Protein AF-A0A1Q6YTM3-F1 (afdb_monomer)

Nearest PDB structures (foldseek):
  8roe-assembly1_A  TM=6.567E-01  e=1.564E-04  Homo sapiens
  8roh-assembly1_A  TM=7.168E-01  e=6.978E-04  Homo sapiens
  3qf7-assembly3_A  TM=7.031E-01  e=1.765E-02  Thermotoga maritima
  3qf7-assembly3_B  TM=6.619E-01  e=2.381E-02  Thermotoga maritima
  3k0c-assembly1_B  TM=4.055E-01  e=1.311E+00  Synechococcus elongatus PCC 7942 = FACHB-805

Secondary structure (DSSP, 8-state):
----PPP-SSEEEE-S-----SSEE-----S--TT-TTHHHHHHHHHHH-HHHHHHHHHHHHHH-TTEEEEEEEEETTEEEEEEEETTS--EEEGGGS-HHHHHHHHHHHHHHHSPTTPEEEEESTTTT--HHHHHHHHHHHHH-SSSEEEEE---HHHHHHS-GGG--EEEE-GGG-EEEEPS--HHHHHHHTT--TT-GGG-SEEEEBSSHHHHHHHHHHHHHTSSS-HHHHHTEE--B---S---SHHHHHHHHHHHHHHHHHTT-TTSEEEEEE-TT--HHHHHHHHTPBPTTT-PBP-EEE-SSSSGGGGG--TTHHHHHHHHHHHHHTSPP-------

Structure (mmCIF, N/CA/C/O backbone):
data_AF-A0A1Q6YTM3-F1
#
_entry.id   AF-A0A1Q6YTM3-F1
#
loop_
_atom_site.group_PDB
_atom_site.id
_atom_site.type_symbol
_atom_site.label_atom_id
_atom_site.label_alt_id
_atom_site.label_comp_id
_atom_site.label_asym_id
_atom_site.label_entity_id
_atom_site.label_seq_id
_atom_site.pdbx_PDB_ins_code
_atom_site.Cartn_x
_atom_site.Cartn_y
_atom_site.Cartn_z
_atom_site.occupancy
_atom_site.B_iso_or_equiv
_atom_site.auth_seq_id
_atom_site.auth_comp_id
_atom_site.auth_asym_id
_atom_site.auth_atom_id
_atom_site.pdbx_PDB_model_num
ATOM 1 N N . MET A 1 1 ? -19.519 20.858 -17.518 1.00 36.91 1 MET A N 1
ATOM 2 C CA . MET A 1 1 ? -20.939 20.724 -17.124 1.00 36.91 1 MET A CA 1
ATOM 3 C C . MET A 1 1 ? -21.088 19.362 -16.452 1.00 36.91 1 MET A C 1
ATOM 5 O O . MET A 1 1 ? -21.268 18.366 -17.141 1.00 36.91 1 MET A O 1
ATOM 9 N N . PHE A 1 2 ? -20.881 19.272 -15.136 1.00 39.41 2 PHE A N 1
ATOM 10 C CA . PHE A 1 2 ? -21.128 18.016 -14.425 1.00 39.41 2 PHE A CA 1
ATOM 11 C C . PHE A 1 2 ? -22.634 17.740 -14.530 1.00 39.41 2 PHE A C 1
ATOM 13 O O . PHE A 1 2 ? -23.438 18.566 -14.095 1.00 39.41 2 PHE A O 1
ATOM 20 N N . LYS A 1 3 ? -23.032 16.638 -15.188 1.00 43.00 3 LYS A N 1
ATOM 21 C CA . LYS A 1 3 ? -24.420 16.142 -15.121 1.00 43.00 3 LYS A CA 1
ATOM 22 C C . LYS A 1 3 ? -24.816 16.084 -13.645 1.00 43.00 3 LYS A C 1
ATOM 24 O O . LYS A 1 3 ? -23.938 15.830 -12.825 1.00 43.00 3 LYS A O 1
ATOM 29 N N . LYS A 1 4 ? -26.099 16.311 -13.317 1.00 42.38 4 LYS A N 1
ATOM 30 C CA . LYS A 1 4 ? -26.648 16.102 -11.962 1.00 42.38 4 LYS A CA 1
ATOM 31 C C . LYS A 1 4 ? -26.071 14.793 -11.420 1.00 42.38 4 LYS A C 1
ATOM 33 O O . LYS A 1 4 ? -26.466 13.723 -11.880 1.00 42.38 4 LYS A O 1
ATOM 38 N N . LEU A 1 5 ? -25.077 14.902 -10.539 1.00 54.75 5 LEU A N 1
ATOM 39 C CA . LEU A 1 5 ? -24.470 13.748 -9.902 1.00 54.75 5 LEU A CA 1
ATOM 40 C C . LEU A 1 5 ? -25.613 13.100 -9.132 1.00 54.75 5 LEU A C 1
ATOM 42 O O . LEU A 1 5 ? -26.304 13.783 -8.371 1.00 54.75 5 LEU A O 1
ATOM 46 N N . LEU A 1 6 ? -25.877 11.820 -9.399 1.00 55.91 6 LEU A N 1
ATOM 47 C CA . LEU A 1 6 ? -26.742 11.054 -8.513 1.00 55.91 6 LEU A CA 1
ATOM 48 C C . LEU A 1 6 ? -26.162 11.239 -7.107 1.00 55.91 6 LEU A C 1
ATOM 50 O O . LEU A 1 6 ? -24.945 11.094 -6.957 1.00 55.91 6 LEU A O 1
ATOM 54 N N . PRO A 1 7 ? -26.968 11.640 -6.110 1.00 59.59 7 PRO A N 1
ATOM 55 C CA . PRO A 1 7 ? -26.456 11.793 -4.762 1.00 59.59 7 PRO A CA 1
ATOM 56 C C . PRO A 1 7 ? -25.836 10.457 -4.365 1.00 59.59 7 PRO A C 1
ATOM 58 O O . PRO A 1 7 ? -26.521 9.431 -4.374 1.00 59.59 7 PRO A O 1
ATOM 61 N N . LEU A 1 8 ? -24.530 10.464 -4.090 1.00 62.72 8 LEU A N 1
ATOM 62 C CA . LEU A 1 8 ? -23.861 9.309 -3.516 1.00 62.72 8 LEU A CA 1
ATOM 63 C C . LEU A 1 8 ? -24.558 9.052 -2.182 1.00 62.72 8 LEU A C 1
ATOM 65 O O . LEU A 1 8 ? -24.479 9.855 -1.253 1.00 62.72 8 LEU A O 1
ATOM 69 N N . THR A 1 9 ? -25.340 7.983 -2.133 1.00 65.00 9 THR A N 1
ATOM 70 C CA . THR A 1 9 ? -26.008 7.561 -0.911 1.00 65.00 9 THR A CA 1
ATOM 71 C C . THR A 1 9 ? -24.993 6.754 -0.116 1.00 65.00 9 THR A C 1
ATOM 73 O O . THR A 1 9 ? -24.321 5.896 -0.677 1.00 65.00 9 THR A O 1
ATOM 76 N N . ASN A 1 10 ? -24.858 7.069 1.174 1.00 81.38 10 ASN A N 1
ATOM 77 C CA . ASN A 1 10 ? -23.955 6.388 2.102 1.00 81.38 10 ASN A CA 1
ATOM 78 C C . ASN A 1 10 ? -22.453 6.561 1.763 1.00 81.38 10 AS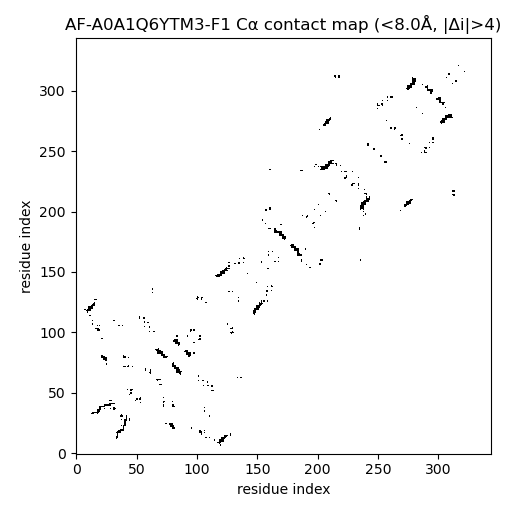N A C 1
ATOM 80 O O . ASN A 1 10 ? -21.803 5.678 1.199 1.00 81.38 10 ASN A O 1
ATOM 84 N N . VAL A 1 11 ? -21.908 7.734 2.111 1.00 85.38 11 VAL A N 1
ATOM 85 C CA . VAL A 1 11 ? -20.495 8.098 1.912 1.00 85.38 11 VAL A CA 1
ATOM 86 C C . VAL A 1 11 ? -19.822 8.327 3.255 1.00 85.38 11 VAL A C 1
ATOM 88 O O . VAL A 1 11 ? -20.365 9.036 4.101 1.00 85.38 11 VAL A O 1
ATOM 91 N N . GLN A 1 12 ? -18.617 7.788 3.413 1.00 88.00 12 GLN A N 1
ATOM 92 C CA . GLN A 1 12 ? -17.769 8.030 4.572 1.00 88.00 12 GLN A CA 1
ATOM 93 C C . GLN A 1 12 ? -16.449 8.667 4.138 1.00 88.00 12 GLN A C 1
ATOM 95 O O . GLN A 1 12 ? -15.735 8.121 3.302 1.00 88.00 12 GLN A O 1
ATOM 100 N N . TRP A 1 13 ? -16.140 9.829 4.711 1.00 88.88 13 TRP A N 1
ATOM 101 C CA . TRP A 1 13 ? -14.874 10.533 4.512 1.00 88.88 13 TRP A CA 1
ATOM 102 C C . TRP A 1 13 ? -13.875 10.145 5.601 1.00 88.88 13 TRP A C 1
ATOM 104 O O . TRP A 1 13 ? -14.231 10.128 6.780 1.00 88.88 13 TRP A O 1
ATOM 114 N N . VAL A 1 14 ? -12.637 9.856 5.206 1.00 88.62 14 VAL A N 1
ATOM 115 C CA . VAL A 1 14 ? -11.511 9.606 6.108 1.00 88.62 14 VAL A CA 1
ATOM 116 C C . VAL A 1 14 ? -10.411 10.613 5.785 1.00 88.62 14 VAL A C 1
ATOM 118 O O . VAL A 1 14 ? -9.911 10.657 4.661 1.00 88.62 14 VAL A O 1
ATOM 121 N N . GLU A 1 15 ? -10.038 11.423 6.774 1.00 86.31 15 GLU A N 1
ATOM 122 C CA . GLU A 1 15 ? -9.051 12.494 6.603 1.00 86.31 15 GLU A CA 1
ATOM 123 C C . GLU A 1 15 ? -7.632 11.944 6.438 1.00 86.31 15 GLU A C 1
ATOM 125 O O . GLU A 1 15 ? -7.311 10.885 6.977 1.00 86.31 15 GLU A O 1
ATOM 130 N N . ALA A 1 16 ? -6.755 12.695 5.762 1.00 78.81 16 ALA A N 1
ATOM 131 C CA . ALA A 1 16 ? -5.352 12.323 5.557 1.00 78.81 16 ALA A CA 1
ATOM 132 C C . ALA A 1 16 ? -4.565 12.208 6.864 1.00 78.81 16 ALA A C 1
ATOM 134 O O . ALA A 1 16 ? -3.727 11.320 7.022 1.00 78.81 16 ALA A O 1
ATOM 135 N N . ARG A 1 17 ? -4.851 13.093 7.822 1.00 79.69 17 ARG A N 1
ATOM 136 C CA . ARG A 1 17 ? -4.236 13.071 9.146 1.00 79.69 17 ARG A CA 1
ATOM 137 C C . ARG A 1 17 ? -5.187 12.406 10.133 1.00 79.69 17 ARG A C 1
ATOM 139 O O . ARG A 1 17 ? -6.143 13.028 10.585 1.00 79.69 17 ARG A O 1
ATOM 146 N N . ARG A 1 18 ? -4.879 11.166 10.510 1.00 84.81 18 ARG A N 1
ATOM 147 C CA . ARG A 1 18 ? -5.603 10.434 11.558 1.00 84.81 18 ARG A CA 1
ATOM 148 C C . ARG A 1 18 ? -4.752 10.414 12.824 1.00 84.81 18 ARG A C 1
ATOM 150 O O . ARG A 1 18 ? -3.626 9.942 12.769 1.00 84.81 18 ARG A O 1
ATOM 157 N N . PHE A 1 19 ? -5.223 10.976 13.929 1.00 83.38 19 PHE A N 1
ATOM 158 C CA . PHE A 1 19 ? -4.448 11.058 15.171 1.00 83.38 19 PHE A CA 1
ATOM 159 C C . PHE A 1 19 ? -5.290 10.549 16.328 1.00 83.38 19 PHE A C 1
ATOM 161 O O . PHE A 1 19 ? -6.275 11.186 16.683 1.00 83.38 19 PHE A O 1
ATOM 168 N N . ALA A 1 20 ? -4.896 9.429 16.920 1.00 83.56 20 ALA A N 1
ATOM 169 C CA . ALA A 1 20 ? -5.522 8.851 18.091 1.00 83.56 20 ALA A CA 1
ATOM 170 C C . ALA A 1 20 ? -5.063 9.612 19.336 1.00 83.56 20 ALA A C 1
ATOM 172 O O . ALA A 1 20 ? -3.902 9.548 19.739 1.00 83.56 20 ALA A O 1
ATOM 173 N N . ARG A 1 21 ? -5.983 10.322 19.998 1.00 83.75 21 ARG A N 1
ATOM 174 C CA . ARG A 1 21 ? -5.620 11.012 21.236 1.00 83.75 21 ARG A CA 1
ATOM 175 C C . ARG A 1 21 ? -5.316 9.986 22.330 1.00 83.75 21 ARG A C 1
ATOM 177 O O . ARG A 1 21 ? -6.151 9.110 22.585 1.00 83.75 21 ARG A O 1
ATOM 184 N N . PRO A 1 22 ? -4.170 10.105 23.017 1.00 80.81 22 PRO A N 1
ATOM 185 C CA . PRO A 1 22 ? -3.883 9.240 24.143 1.00 80.81 22 PRO A CA 1
ATOM 186 C C . PRO A 1 22 ? -4.763 9.621 25.335 1.00 80.81 22 PRO A C 1
ATOM 188 O O . PRO A 1 22 ? -5.144 10.781 25.501 1.00 80.81 22 PRO A O 1
ATOM 191 N N . ASN A 1 23 ? -5.044 8.641 26.194 1.00 82.62 23 ASN A N 1
ATOM 192 C CA . ASN A 1 23 ? -5.680 8.847 27.495 1.00 82.62 23 ASN A CA 1
ATOM 193 C C . ASN A 1 23 ? -7.036 9.582 27.417 1.00 82.62 23 ASN A C 1
ATOM 195 O O . ASN A 1 23 ? -7.238 10.616 28.055 1.00 82.62 23 ASN A O 1
ATOM 199 N N . LEU A 1 24 ? -7.980 9.056 26.633 1.00 83.81 24 LEU A N 1
ATOM 200 C CA . LEU A 1 24 ? -9.337 9.610 26.542 1.00 83.81 24 LEU A CA 1
ATOM 201 C C . LEU A 1 24 ? -10.273 9.006 27.582 1.00 83.81 24 LEU A C 1
ATOM 203 O O . LEU A 1 24 ? -10.128 7.844 27.935 1.00 83.81 24 LEU A O 1
ATOM 207 N N . GLN A 1 25 ? -11.281 9.754 28.029 1.00 80.69 25 GLN A N 1
ATOM 208 C CA . GLN A 1 25 ? -12.275 9.205 28.951 1.00 80.69 25 GLN A CA 1
ATOM 209 C C . GLN A 1 25 ? -13.005 7.998 28.355 1.00 80.69 25 GLN A C 1
ATOM 211 O O . GLN A 1 25 ? -13.381 7.987 27.181 1.00 80.69 25 GLN A O 1
ATOM 216 N N . ALA A 1 26 ? -13.238 6.998 29.200 1.00 78.75 26 ALA A N 1
ATOM 217 C CA . ALA A 1 26 ? -14.008 5.821 28.850 1.00 78.75 26 ALA A CA 1
ATOM 218 C C . ALA A 1 26 ? -15.466 6.191 28.596 1.00 78.75 26 ALA A C 1
ATOM 220 O O . ALA A 1 26 ? -16.254 6.417 29.514 1.00 78.75 26 ALA A O 1
ATOM 221 N N . LYS A 1 27 ? -15.814 6.250 27.317 1.00 83.25 27 LYS A N 1
ATOM 222 C CA . LYS A 1 27 ? -17.166 6.477 26.833 1.00 83.25 27 LYS A CA 1
ATOM 223 C C . LYS A 1 27 ? -17.461 5.441 25.761 1.00 83.25 27 LYS A C 1
ATOM 225 O O . LYS A 1 27 ? -16.584 5.117 24.964 1.00 83.25 27 LYS A O 1
ATOM 230 N N . GLU A 1 28 ? -18.686 4.922 25.754 1.00 81.19 28 GLU A N 1
ATOM 231 C CA . GLU A 1 28 ? -19.151 4.083 24.653 1.00 81.19 28 GLU A CA 1
ATOM 232 C C . GLU A 1 28 ? -19.141 4.925 23.373 1.00 81.19 28 GLU A C 1
ATOM 234 O O . GLU A 1 28 ? -19.896 5.893 23.247 1.00 81.19 28 GLU A O 1
ATOM 239 N N . GLU A 1 29 ? -18.257 4.566 22.448 1.00 81.38 29 GLU A N 1
ATOM 240 C CA . GLU A 1 29 ? -18.081 5.274 21.188 1.00 81.38 29 GLU A CA 1
ATOM 241 C C . GLU A 1 29 ? -18.612 4.393 20.060 1.00 81.38 29 GLU A C 1
ATOM 243 O O . GLU A 1 29 ? -18.119 3.290 19.823 1.00 81.38 29 GLU A O 1
ATOM 248 N N . ARG A 1 30 ? -19.658 4.867 19.379 1.00 81.75 30 ARG A N 1
ATOM 249 C CA . ARG A 1 30 ? -20.339 4.104 18.316 1.00 81.75 30 ARG A CA 1
ATOM 250 C C . ARG A 1 30 ? -19.918 4.530 16.920 1.00 81.75 30 ARG A C 1
ATOM 252 O O . ARG A 1 30 ? -20.102 3.765 15.976 1.00 81.75 30 ARG A O 1
ATOM 259 N N . ILE A 1 31 ? -19.362 5.731 16.788 1.00 85.12 31 ILE A N 1
ATOM 260 C CA . ILE A 1 31 ? -18.947 6.312 15.515 1.00 85.12 31 ILE A CA 1
ATOM 261 C C . ILE A 1 31 ? -17.531 6.846 15.695 1.00 85.12 31 ILE A C 1
ATOM 263 O O . ILE A 1 31 ? -17.285 7.680 16.559 1.00 85.12 31 ILE A O 1
ATOM 267 N N . LEU A 1 32 ? -16.605 6.375 14.864 1.00 88.25 32 LEU A N 1
ATOM 268 C CA . LEU A 1 32 ? -15.257 6.924 14.813 1.00 88.25 32 LEU A CA 1
ATOM 269 C C . LEU A 1 32 ? -15.285 8.200 13.941 1.00 88.25 32 LEU A C 1
ATOM 271 O O . LEU A 1 32 ? -15.695 8.111 12.780 1.00 88.25 32 LEU A O 1
ATOM 275 N N . PRO A 1 33 ? -14.903 9.384 14.457 1.00 87.56 33 PRO A N 1
ATOM 276 C CA . PRO A 1 33 ? -14.809 10.609 13.662 1.00 87.56 33 PRO A CA 1
ATOM 277 C C . PRO A 1 33 ? -13.717 10.467 12.599 1.00 87.56 33 PRO A C 1
ATOM 279 O O . PRO A 1 33 ? -12.754 9.748 12.829 1.00 87.56 33 PRO A O 1
ATOM 282 N N . ALA A 1 34 ? -13.828 11.173 11.468 1.00 85.62 34 ALA A N 1
ATOM 283 C CA . ALA A 1 34 ? -12.962 11.009 10.287 1.00 85.62 34 ALA A CA 1
ATOM 284 C C . ALA A 1 34 ? -11.447 11.176 10.545 1.00 85.62 34 ALA A C 1
ATOM 286 O O . ALA A 1 34 ? -10.634 10.618 9.809 1.00 85.62 34 ALA A O 1
ATOM 287 N N . ASN A 1 35 ? -11.075 11.907 11.598 1.00 85.38 35 ASN A N 1
ATOM 288 C CA . ASN A 1 35 ? -9.699 12.135 12.055 1.00 85.38 35 ASN A CA 1
ATOM 289 C C . ASN A 1 35 ? -9.185 11.072 13.053 1.00 85.38 35 ASN A C 1
ATOM 291 O O . ASN A 1 35 ? -8.060 11.173 13.536 1.00 85.38 35 ASN A O 1
ATOM 295 N N . ALA A 1 36 ? -10.008 10.077 13.392 1.00 88.38 36 ALA A N 1
ATOM 296 C CA . ALA A 1 36 ? -9.731 8.998 14.338 1.00 88.38 36 ALA A CA 1
ATOM 297 C C . ALA A 1 36 ? -9.362 9.430 15.774 1.00 88.38 36 ALA A C 1
ATOM 299 O O . ALA A 1 36 ? -8.759 8.645 16.505 1.00 88.38 36 ALA A O 1
ATOM 300 N N . GLU A 1 37 ? -9.753 10.627 16.230 1.00 90.06 37 GLU A N 1
ATOM 301 C CA . GLU A 1 37 ? -9.340 11.107 17.559 1.00 90.06 37 GLU A CA 1
ATOM 302 C C . GLU A 1 37 ? -9.782 10.208 18.716 1.00 90.06 37 GLU A C 1
ATOM 304 O O . GLU A 1 37 ? -9.025 10.028 19.669 1.00 90.06 37 GLU A O 1
ATOM 309 N N . SER A 1 38 ? -10.956 9.584 18.599 1.00 91.56 38 SER A N 1
ATOM 310 C CA . SER A 1 38 ? -11.533 8.678 19.595 1.00 91.56 38 SER A CA 1
ATOM 311 C C . SER A 1 38 ? -11.233 7.195 19.330 1.00 91.56 38 SER A C 1
ATOM 313 O O . SER A 1 38 ? -11.959 6.317 19.798 1.00 91.56 38 SER A O 1
ATOM 315 N N . LEU A 1 39 ? -10.140 6.881 18.622 1.00 92.69 39 LEU A N 1
ATOM 316 C CA . LEU A 1 39 ? -9.766 5.504 18.272 1.00 92.69 39 LEU A CA 1
ATOM 317 C C . LEU A 1 39 ? -9.661 4.574 19.492 1.00 92.69 39 LEU A C 1
ATOM 319 O O . LEU A 1 39 ? -10.126 3.438 19.439 1.00 92.69 39 LEU A O 1
ATOM 323 N N . ALA A 1 40 ? -9.093 5.056 20.600 1.00 92.50 40 ALA A N 1
ATOM 324 C CA . ALA A 1 40 ? -8.920 4.274 21.825 1.00 92.50 40 ALA A CA 1
ATOM 325 C C . ALA A 1 40 ? -10.252 3.801 22.447 1.00 92.50 40 ALA A C 1
ATOM 327 O O . ALA A 1 40 ? -10.462 2.585 22.539 1.00 92.50 40 ALA A O 1
ATOM 328 N N . PRO A 1 41 ? -11.184 4.696 22.836 1.00 91.81 41 PRO A N 1
ATOM 329 C CA . PRO A 1 41 ? -12.487 4.282 23.361 1.00 91.81 41 PRO A CA 1
ATOM 330 C C . PRO A 1 41 ? -13.335 3.524 22.327 1.00 91.81 41 PRO A C 1
ATOM 332 O O . PRO A 1 41 ? -14.095 2.625 22.698 1.00 91.81 41 PRO A O 1
ATOM 335 N N . TYR A 1 42 ? -13.169 3.810 21.031 1.00 93.75 42 TYR A N 1
ATOM 336 C CA . TYR A 1 42 ? -13.845 3.075 19.963 1.00 93.75 42 TYR A CA 1
ATOM 337 C C . TYR A 1 42 ? -13.389 1.613 19.876 1.00 93.75 42 TYR A C 1
ATOM 339 O O . TYR A 1 42 ? -14.217 0.702 19.889 1.00 93.75 42 TYR A O 1
ATOM 347 N N . LEU A 1 43 ? -12.077 1.358 19.871 1.00 93.81 43 LEU A N 1
ATOM 348 C CA . LEU A 1 43 ? -11.529 -0.001 19.866 1.00 93.81 43 LEU A CA 1
ATOM 349 C C . LEU A 1 43 ? -11.874 -0.772 21.143 1.00 93.81 43 LEU A C 1
ATOM 351 O O . LEU A 1 43 ? -12.173 -1.961 21.057 1.00 93.81 43 LEU A O 1
ATOM 355 N N . LEU A 1 44 ? -11.908 -0.106 22.302 1.00 93.56 44 LEU A N 1
ATOM 356 C CA . LEU A 1 44 ? -12.393 -0.715 23.545 1.00 93.56 44 LEU A CA 1
ATOM 357 C C . LEU A 1 44 ? -13.867 -1.142 23.419 1.00 93.56 44 LEU A C 1
ATOM 359 O O . LEU A 1 44 ? -14.232 -2.266 23.769 1.00 93.56 44 LEU A O 1
ATOM 363 N N . THR A 1 45 ? -14.711 -0.277 22.851 1.00 92.50 45 THR A N 1
ATOM 364 C CA . THR A 1 45 ? -16.126 -0.583 22.593 1.00 92.50 45 THR A CA 1
ATOM 365 C C . THR A 1 45 ? -16.272 -1.757 21.616 1.00 92.50 45 THR A C 1
ATOM 367 O O . THR A 1 45 ? -17.086 -2.658 21.841 1.00 92.50 45 THR A O 1
ATOM 370 N N . LEU A 1 46 ? -15.461 -1.808 20.554 1.00 93.00 46 LEU A N 1
ATOM 371 C CA . LEU A 1 46 ? -15.440 -2.916 19.591 1.00 93.00 46 LEU A CA 1
ATOM 372 C C . LEU A 1 46 ? -14.972 -4.232 20.209 1.00 93.00 46 LEU A C 1
ATOM 374 O O . LEU A 1 46 ? -15.532 -5.281 19.890 1.00 93.00 46 LEU A O 1
ATOM 378 N N . GLN A 1 47 ? -13.977 -4.192 21.094 1.00 93.19 47 GLN A N 1
ATOM 379 C CA . GLN A 1 47 ? -13.474 -5.378 21.784 1.00 93.19 47 GLN A CA 1
ATOM 380 C C . GLN A 1 47 ? -14.586 -6.060 22.596 1.00 93.19 47 GLN A C 1
ATOM 382 O O . GLN A 1 47 ? -14.686 -7.289 22.591 1.00 93.19 47 GLN A O 1
ATOM 387 N N . GLY A 1 48 ? -15.452 -5.267 23.241 1.00 89.94 48 GLY A N 1
ATOM 388 C CA . GLY A 1 48 ? -16.596 -5.762 24.011 1.00 89.94 48 GLY A CA 1
ATOM 389 C C . GLY A 1 48 ? -17.818 -6.146 23.166 1.00 89.94 48 GLY A C 1
ATOM 390 O O . GLY A 1 48 ? -18.455 -7.161 23.438 1.00 89.94 48 GLY A O 1
ATOM 391 N N . SER A 1 49 ? -18.151 -5.362 22.136 1.00 91.56 49 SER A N 1
ATOM 392 C CA . SER A 1 49 ? -19.404 -5.517 21.372 1.00 91.56 49 SER A CA 1
ATOM 393 C C . SER A 1 49 ? -19.274 -6.351 20.092 1.00 91.56 49 SER A C 1
ATOM 395 O O . SER A 1 49 ? -20.198 -7.075 19.726 1.00 91.56 49 SER A O 1
ATOM 397 N N . GLN A 1 50 ? -18.134 -6.277 19.400 1.00 91.81 50 GLN A N 1
ATOM 398 C CA . GLN A 1 50 ? -17.914 -6.850 18.067 1.00 91.81 50 GLN A CA 1
ATOM 399 C C . GLN A 1 50 ? -16.550 -7.548 17.973 1.00 91.81 50 GLN A C 1
ATOM 401 O O . GLN A 1 50 ? -15.744 -7.289 17.076 1.00 91.81 50 GLN A O 1
ATOM 406 N N . LYS A 1 51 ? -16.303 -8.505 18.876 1.00 93.12 51 LYS A N 1
ATOM 407 C CA . LYS A 1 51 ? -15.012 -9.209 19.012 1.00 93.12 51 LYS A CA 1
ATOM 408 C C . LYS A 1 51 ? -14.456 -9.786 17.701 1.00 93.12 51 LYS A C 1
ATOM 410 O O . LYS A 1 51 ? -13.248 -9.805 17.498 1.00 93.12 51 LYS A O 1
ATOM 415 N N . ARG A 1 52 ? -15.321 -10.230 16.778 1.00 94.00 52 ARG A N 1
ATOM 416 C CA . ARG A 1 52 ? -14.895 -10.722 15.451 1.00 94.00 52 ARG A CA 1
ATOM 417 C C . ARG A 1 52 ? -14.226 -9.632 14.610 1.00 94.00 52 ARG A C 1
ATOM 419 O O . ARG A 1 52 ? -13.216 -9.908 13.974 1.00 94.00 52 ARG A O 1
ATOM 426 N N . VAL A 1 53 ? -14.783 -8.422 14.605 1.00 93.06 53 VAL A N 1
ATOM 427 C CA . VAL A 1 53 ? -14.232 -7.274 13.869 1.00 93.06 53 VAL A CA 1
ATOM 428 C C . VAL A 1 53 ? -12.932 -6.824 14.526 1.00 93.06 53 VAL A C 1
ATOM 430 O O . VAL A 1 53 ? -11.925 -6.691 13.840 1.00 93.06 53 VAL A O 1
ATOM 433 N N . PHE A 1 54 ? -12.921 -6.715 15.857 1.00 95.94 54 PHE A N 1
ATOM 434 C CA . PHE A 1 54 ? -11.717 -6.395 16.624 1.00 95.94 54 PHE A CA 1
ATOM 435 C C . PHE A 1 54 ? -10.556 -7.361 16.327 1.00 95.94 54 PHE A C 1
ATOM 437 O O . PHE A 1 54 ? -9.457 -6.927 15.993 1.00 95.94 54 PHE A O 1
ATOM 444 N N . ASN A 1 55 ? -10.809 -8.674 16.345 1.00 95.06 55 ASN A N 1
ATOM 445 C CA . ASN A 1 55 ? -9.785 -9.674 16.034 1.00 95.06 55 ASN A CA 1
ATOM 446 C C . ASN A 1 55 ? -9.252 -9.545 14.597 1.00 95.06 55 ASN A C 1
ATOM 448 O O . ASN A 1 55 ? -8.074 -9.786 14.361 1.00 95.06 55 ASN A O 1
ATOM 452 N N . ARG A 1 56 ? -10.096 -9.159 13.628 1.00 93.69 56 ARG A N 1
ATOM 453 C CA . ARG A 1 56 ? -9.645 -8.899 12.249 1.00 93.69 56 ARG A CA 1
ATOM 454 C C . ARG A 1 56 ? -8.726 -7.679 12.175 1.00 93.69 56 ARG A C 1
ATOM 456 O O . ARG A 1 56 ? -7.738 -7.744 11.452 1.00 93.69 56 ARG A O 1
ATOM 463 N N . ILE A 1 57 ? -9.032 -6.616 12.924 1.00 94.69 57 ILE A N 1
ATOM 464 C CA . ILE A 1 57 ? -8.174 -5.425 13.030 1.00 94.69 57 ILE A CA 1
ATOM 465 C C . ILE A 1 57 ? -6.811 -5.820 13.610 1.00 94.69 57 ILE A C 1
ATOM 467 O O . ILE A 1 57 ? -5.786 -5.526 12.998 1.00 94.69 57 ILE A O 1
ATOM 471 N N . GLN A 1 58 ? -6.801 -6.541 14.738 1.00 95.06 58 GLN A N 1
ATOM 472 C CA . GLN A 1 58 ? -5.564 -7.006 15.371 1.00 95.06 58 GLN A CA 1
ATOM 473 C C . GLN A 1 58 ? -4.735 -7.860 14.410 1.00 95.06 58 GLN A C 1
ATOM 475 O O . GLN A 1 58 ? -3.586 -7.524 14.155 1.00 95.06 58 GLN A O 1
ATOM 480 N N . ASN A 1 59 ? -5.329 -8.909 13.830 1.00 92.88 59 ASN A N 1
ATOM 481 C CA . ASN A 1 59 ? -4.621 -9.824 12.932 1.00 92.88 59 ASN A CA 1
ATOM 482 C C . ASN A 1 59 ? -3.983 -9.110 11.742 1.00 92.88 59 ASN A C 1
ATOM 484 O O . ASN A 1 59 ? -2.963 -9.558 11.233 1.00 92.88 59 ASN A O 1
ATOM 488 N N . PHE A 1 60 ? -4.607 -8.040 11.252 1.00 90.12 60 PHE A N 1
ATOM 489 C CA . PHE A 1 60 ? -4.043 -7.290 10.146 1.00 90.12 60 PHE A CA 1
ATOM 490 C C . PHE A 1 60 ? -2.874 -6.409 10.594 1.00 90.12 60 PHE A C 1
ATOM 492 O O . PHE A 1 60 ? -1.841 -6.405 9.930 1.00 90.12 60 PHE A O 1
ATOM 499 N N . ILE A 1 61 ? -2.997 -5.709 11.728 1.00 91.44 61 ILE A N 1
ATOM 500 C CA . ILE A 1 61 ? -1.884 -4.915 12.265 1.00 91.44 61 ILE A CA 1
ATOM 501 C C . ILE A 1 61 ? -0.671 -5.789 12.565 1.00 91.44 61 ILE A C 1
ATOM 503 O O . ILE A 1 61 ? 0.424 -5.442 12.142 1.00 91.44 61 ILE A O 1
ATOM 507 N N . THR A 1 62 ? -0.860 -6.943 13.204 1.00 91.44 62 THR A N 1
ATOM 508 C CA . THR A 1 62 ? 0.244 -7.855 13.544 1.00 91.44 62 THR A CA 1
ATOM 509 C C . THR A 1 62 ? 0.818 -8.572 12.319 1.00 91.44 62 THR A C 1
ATOM 511 O O . THR A 1 62 ? 1.918 -9.107 12.368 1.00 91.44 62 THR A O 1
ATOM 514 N N . ARG A 1 63 ? 0.085 -8.605 11.197 1.00 88.69 63 ARG A N 1
ATOM 515 C CA . ARG A 1 63 ? 0.599 -9.130 9.924 1.00 88.69 63 ARG A CA 1
ATOM 516 C C . ARG A 1 63 ? 1.527 -8.134 9.229 1.00 88.69 63 ARG A C 1
ATOM 518 O O . ARG A 1 63 ? 2.529 -8.565 8.670 1.00 88.69 63 ARG A O 1
ATOM 525 N N . ILE A 1 64 ? 1.202 -6.839 9.271 1.00 85.12 64 ILE A N 1
ATOM 526 C CA . ILE A 1 64 ? 2.037 -5.778 8.680 1.00 85.12 64 ILE A CA 1
ATOM 527 C C . ILE A 1 64 ? 3.218 -5.417 9.578 1.00 85.12 64 ILE A C 1
ATOM 529 O O . ILE A 1 64 ? 4.316 -5.191 9.076 1.00 85.12 64 ILE A O 1
ATOM 533 N N . PHE A 1 65 ? 2.988 -5.378 10.888 1.00 87.06 65 PHE A N 1
ATOM 534 C CA . PHE A 1 65 ? 3.976 -5.042 11.907 1.00 87.06 65 PHE A CA 1
ATOM 535 C C . PHE A 1 65 ? 4.217 -6.269 12.801 1.00 87.06 65 PHE A C 1
ATOM 537 O O . PHE A 1 65 ? 3.642 -6.359 13.893 1.00 87.06 65 PHE A O 1
ATOM 544 N N . PRO A 1 66 ? 5.005 -7.258 12.328 1.00 86.94 66 PRO A N 1
ATOM 545 C CA . PRO A 1 66 ? 5.246 -8.516 13.038 1.00 86.94 66 PRO A CA 1
ATOM 546 C C . PRO A 1 66 ? 6.041 -8.341 14.339 1.00 86.94 66 PRO A C 1
ATOM 548 O O . PRO A 1 66 ? 6.181 -9.290 15.103 1.00 86.94 66 PRO A O 1
ATOM 551 N N . GLU A 1 67 ? 6.563 -7.145 14.612 1.00 89.94 67 GLU A N 1
ATOM 552 C CA . GLU A 1 67 ? 7.134 -6.778 15.904 1.00 89.94 67 GLU A CA 1
ATOM 553 C C . GLU A 1 67 ? 6.090 -6.692 17.032 1.00 89.94 67 GLU A C 1
ATOM 555 O O . GLU A 1 67 ? 6.475 -6.623 18.201 1.00 89.94 67 GLU A O 1
ATOM 560 N N . PHE A 1 68 ? 4.788 -6.726 16.717 1.00 93.69 68 PHE A N 1
ATOM 561 C CA . PHE A 1 68 ? 3.695 -6.723 17.691 1.00 93.69 68 PHE A CA 1
ATOM 562 C C . PHE A 1 68 ? 2.819 -7.981 17.591 1.00 93.69 68 PHE A C 1
ATOM 564 O O . PHE A 1 68 ? 2.434 -8.396 16.501 1.00 93.69 68 PHE A O 1
ATOM 571 N N . ASP A 1 69 ? 2.408 -8.522 18.744 1.00 92.62 69 ASP A N 1
ATOM 572 C CA . ASP A 1 69 ? 1.564 -9.728 18.839 1.00 92.62 69 ASP A CA 1
ATOM 573 C C . ASP A 1 69 ? 0.100 -9.424 19.187 1.00 92.62 69 ASP A C 1
ATOM 575 O O . ASP A 1 69 ? -0.813 -10.182 18.851 1.00 92.62 69 ASP A O 1
ATOM 579 N N . THR A 1 70 ? -0.161 -8.362 19.953 1.00 94.56 70 THR A N 1
ATOM 580 C CA . THR A 1 70 ? -1.499 -8.110 20.514 1.00 94.56 70 THR A CA 1
ATOM 581 C C . THR A 1 70 ? -1.804 -6.626 20.611 1.00 94.56 70 THR A C 1
ATOM 583 O O . THR A 1 70 ? -0.974 -5.845 21.070 1.00 94.56 70 THR A O 1
ATOM 586 N N . LEU A 1 71 ? -3.028 -6.254 20.224 1.00 96.19 71 LEU A N 1
ATOM 587 C CA . LEU A 1 71 ? -3.592 -4.920 20.397 1.00 96.19 71 LEU A CA 1
ATOM 588 C C . LEU A 1 71 ? -4.425 -4.888 21.680 1.00 96.19 71 LEU A C 1
ATOM 590 O O . LEU A 1 71 ? -5.397 -5.630 21.810 1.00 96.19 71 LEU A O 1
ATOM 594 N N . ASN A 1 72 ? -4.077 -4.003 22.613 1.00 94.81 72 ASN A N 1
ATOM 595 C CA . ASN A 1 72 ? -4.713 -3.913 23.925 1.00 94.81 72 ASN A CA 1
ATOM 596 C C . ASN A 1 72 ? -5.320 -2.515 24.147 1.00 94.81 72 ASN A C 1
ATOM 598 O O . ASN A 1 72 ? -4.613 -1.589 24.562 1.00 94.81 72 ASN A O 1
ATOM 602 N N . PRO A 1 73 ? -6.629 -2.340 23.902 1.00 92.75 73 PRO A N 1
ATOM 603 C CA . PRO A 1 73 ? -7.401 -1.247 24.472 1.00 92.75 73 PRO A CA 1
ATOM 604 C C . PRO A 1 73 ? -7.619 -1.527 25.958 1.00 92.75 73 PRO A C 1
ATOM 606 O O . PRO A 1 73 ? -8.242 -2.519 26.328 1.00 92.75 73 PRO A O 1
ATOM 609 N N . GLU A 1 74 ? -7.095 -0.665 26.820 1.00 89.75 74 GLU A N 1
ATOM 610 C CA . GLU A 1 74 ? -7.152 -0.850 28.269 1.00 89.75 74 GLU A CA 1
ATOM 611 C C . GLU A 1 74 ? -7.820 0.336 28.943 1.00 89.75 74 GLU A C 1
ATOM 613 O O . GLU A 1 74 ? -7.492 1.488 28.658 1.00 89.75 74 GLU A O 1
ATOM 618 N N . LEU A 1 75 ? -8.716 0.039 29.882 1.00 89.31 75 LEU A N 1
ATOM 619 C CA . LEU A 1 75 ? -9.249 1.016 30.816 1.00 89.31 75 LEU A CA 1
ATOM 620 C C . LEU A 1 75 ? -8.320 1.112 32.031 1.00 89.31 75 LEU A C 1
ATOM 622 O O . LEU A 1 75 ? -8.224 0.169 32.817 1.00 89.31 75 LEU A O 1
ATOM 626 N N . LYS A 1 76 ? -7.666 2.259 32.201 1.00 86.12 76 LYS A N 1
ATOM 627 C CA . L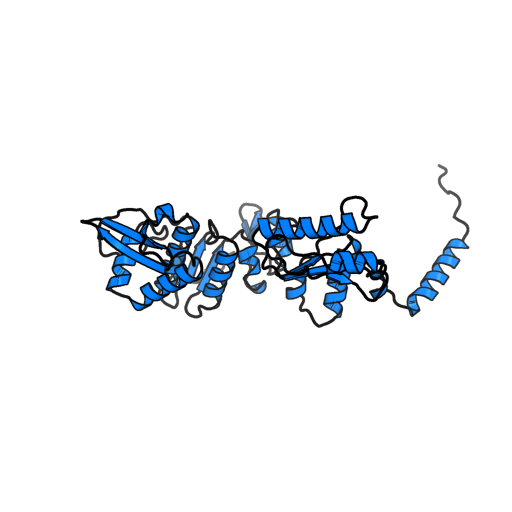YS A 1 76 ? -6.901 2.611 33.400 1.00 86.12 76 LYS A CA 1
ATOM 628 C C . LYS A 1 76 ? -7.642 3.715 34.140 1.00 86.12 76 LYS A C 1
ATOM 630 O O . LYS A 1 76 ? -7.711 4.847 33.669 1.00 86.12 76 LYS A O 1
ATOM 635 N N . GLU A 1 77 ? -8.215 3.362 35.288 1.00 84.19 77 GLU A N 1
ATOM 636 C CA . GLU A 1 77 ? -9.088 4.226 36.094 1.00 84.19 77 GLU A CA 1
ATOM 637 C C . 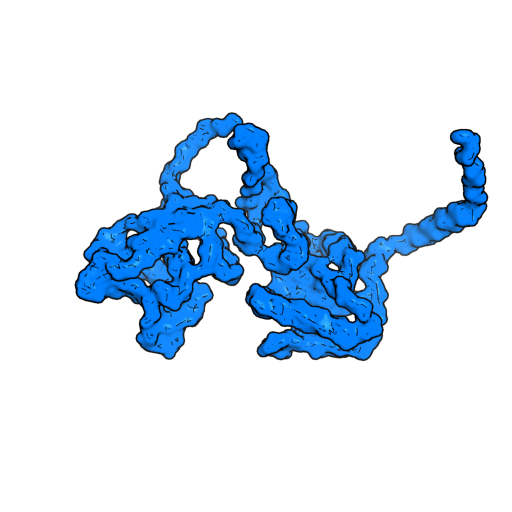GLU A 1 77 ? -10.312 4.719 35.308 1.00 84.19 77 GLU A C 1
ATOM 639 O O . GLU A 1 77 ? -11.342 4.050 35.269 1.00 84.19 77 GLU A O 1
ATOM 644 N N . THR A 1 78 ? -10.191 5.879 34.665 1.00 84.31 78 THR A N 1
ATOM 645 C CA . THR A 1 78 ? -11.237 6.517 33.854 1.00 84.31 78 THR A CA 1
ATOM 646 C C . THR A 1 78 ? -10.801 6.756 32.411 1.00 84.31 78 THR A C 1
ATOM 648 O O . THR A 1 78 ? -11.608 7.214 31.601 1.00 84.31 78 THR A O 1
ATOM 651 N N . LEU A 1 79 ? -9.545 6.443 32.078 1.00 88.50 79 LEU A N 1
ATOM 652 C CA . LEU A 1 79 ? -8.929 6.745 30.794 1.00 88.50 79 LEU A CA 1
ATOM 653 C C . LEU A 1 79 ? -8.683 5.463 30.001 1.00 88.50 79 LEU A C 1
ATOM 655 O O . LEU A 1 79 ? -8.237 4.450 30.535 1.00 88.50 79 LEU A O 1
ATOM 659 N N . VAL A 1 80 ? -8.966 5.516 28.707 1.00 89.31 80 VAL A N 1
ATOM 660 C CA . VAL A 1 80 ? -8.707 4.448 27.753 1.00 89.31 80 VAL A CA 1
ATOM 661 C C . VAL A 1 80 ? -7.374 4.714 27.077 1.00 89.31 80 VAL A C 1
ATOM 663 O O . VAL A 1 80 ? -7.144 5.788 26.515 1.00 89.31 80 VAL A O 1
ATOM 666 N N . THR A 1 81 ? -6.506 3.710 27.118 1.00 90.69 81 THR A N 1
ATOM 667 C CA . THR A 1 81 ? -5.185 3.731 26.491 1.00 90.69 81 THR A CA 1
ATOM 668 C C . THR A 1 81 ? -5.066 2.596 25.492 1.00 90.69 81 THR A C 1
ATOM 670 O O . THR A 1 81 ? -5.535 1.492 25.763 1.00 90.69 81 THR A O 1
ATOM 673 N N . LEU A 1 82 ? -4.429 2.857 24.352 1.00 93.62 82 LEU A N 1
ATOM 674 C CA . LEU A 1 82 ? -4.060 1.817 23.396 1.00 93.62 82 LEU A CA 1
ATOM 675 C C . LEU A 1 82 ? -2.599 1.445 23.596 1.00 93.62 82 LEU A C 1
ATOM 677 O O . LEU A 1 82 ? -1.724 2.312 23.563 1.00 93.62 82 LEU A O 1
ATOM 681 N N . THR A 1 83 ? -2.343 0.154 23.773 1.00 94.44 83 THR A N 1
ATOM 682 C CA . THR A 1 83 ? -0.987 -0.395 23.789 1.00 94.44 83 THR A CA 1
ATOM 683 C C . THR A 1 83 ? -0.872 -1.582 22.842 1.00 94.44 83 THR A C 1
ATOM 685 O O . THR A 1 83 ? -1.846 -2.303 22.619 1.00 94.44 83 THR A O 1
ATOM 688 N N . LEU A 1 84 ? 0.320 -1.797 22.297 1.00 95.56 84 LEU A N 1
ATOM 689 C CA . LEU A 1 84 ? 0.683 -2.987 21.535 1.00 95.56 84 LEU A CA 1
ATOM 690 C C . LEU A 1 84 ? 1.694 -3.806 22.340 1.00 95.56 84 LEU A C 1
ATOM 692 O O . LEU A 1 84 ? 2.638 -3.254 22.905 1.00 95.56 84 LEU A O 1
ATOM 696 N N . THR A 1 85 ? 1.482 -5.117 22.429 1.00 96.12 85 THR A N 1
ATOM 697 C CA . THR A 1 85 ? 2.441 -6.033 23.061 1.00 96.12 85 THR A CA 1
ATOM 698 C C . THR A 1 85 ? 3.520 -6.410 22.052 1.00 96.12 85 THR A C 1
ATOM 700 O O . THR A 1 85 ? 3.181 -6.858 20.957 1.00 96.12 85 THR A O 1
ATOM 703 N N . LEU A 1 86 ? 4.794 -6.250 22.418 1.00 92.50 86 LEU A N 1
ATOM 704 C CA . LEU A 1 86 ? 5.933 -6.640 21.582 1.00 92.50 86 LEU A CA 1
ATOM 705 C C . LEU A 1 86 ? 6.022 -8.157 21.430 1.00 92.50 86 LEU A C 1
ATOM 707 O O . LEU A 1 86 ? 5.903 -8.889 22.416 1.00 92.50 86 LEU A O 1
ATOM 711 N N . ALA A 1 87 ? 6.302 -8.600 20.207 1.00 91.88 87 ALA A N 1
ATOM 712 C CA . ALA A 1 87 ? 6.297 -10.005 19.853 1.00 91.88 87 ALA A CA 1
ATOM 713 C C . ALA A 1 87 ? 7.285 -10.829 20.687 1.00 91.88 87 ALA A C 1
ATOM 715 O O . ALA A 1 87 ? 8.449 -10.458 20.857 1.00 91.88 87 ALA A O 1
ATOM 716 N N . GLY A 1 88 ? 6.811 -11.952 21.233 1.00 89.81 88 GLY A N 1
ATOM 717 C CA . GLY A 1 88 ? 7.623 -12.832 22.082 1.00 89.81 88 GLY A CA 1
ATOM 718 C C . GLY A 1 88 ? 7.981 -12.262 23.464 1.00 89.81 88 GLY A C 1
ATOM 719 O O . GLY A 1 88 ? 8.862 -12.805 24.133 1.00 89.81 88 GLY A O 1
ATOM 720 N N . THR A 1 89 ? 7.319 -11.190 23.910 1.00 92.38 89 THR A N 1
ATOM 721 C CA . THR A 1 89 ? 7.500 -10.601 25.246 1.00 92.38 89 THR A CA 1
ATOM 722 C C . THR A 1 89 ? 6.156 -10.227 25.879 1.00 92.38 89 THR A C 1
ATOM 724 O O . THR A 1 89 ? 5.149 -10.117 25.191 1.00 92.38 89 THR A O 1
ATOM 727 N N . ASP A 1 90 ? 6.152 -9.923 27.180 1.00 91.75 90 ASP A N 1
ATOM 728 C CA . ASP A 1 90 ? 4.994 -9.322 27.866 1.00 91.75 90 ASP A CA 1
ATOM 729 C C . ASP A 1 90 ? 5.052 -7.779 27.899 1.00 91.75 90 ASP A C 1
ATOM 731 O O . ASP A 1 90 ? 4.313 -7.120 28.638 1.00 91.75 90 ASP A O 1
ATOM 735 N N . THR A 1 91 ? 5.956 -7.170 27.123 1.00 94.88 91 THR A N 1
ATOM 736 C CA . THR A 1 91 ? 6.189 -5.722 27.159 1.00 94.88 91 THR A CA 1
ATOM 737 C C . THR A 1 91 ? 5.126 -4.993 26.345 1.00 94.88 91 THR A C 1
ATOM 739 O O . THR A 1 91 ? 5.009 -5.201 25.138 1.00 94.88 91 THR A O 1
ATOM 742 N N . LYS A 1 92 ? 4.371 -4.103 27.000 1.00 95.06 92 LYS A N 1
ATOM 743 C CA . LYS A 1 92 ? 3.342 -3.264 26.369 1.00 95.06 92 LYS A CA 1
ATOM 744 C C . LYS A 1 92 ? 3.887 -1.879 26.054 1.00 95.06 92 LYS A C 1
ATOM 746 O O . LYS A 1 92 ? 4.340 -1.171 26.953 1.00 95.06 92 LYS A O 1
ATOM 751 N N . VAL A 1 93 ? 3.775 -1.478 24.796 1.00 93.50 93 VAL A N 1
ATOM 752 C CA . VAL A 1 93 ? 4.205 -0.171 24.299 1.00 93.50 93 VAL A CA 1
ATOM 753 C C . VAL A 1 93 ? 2.964 0.669 23.981 1.00 93.50 93 VAL A C 1
ATOM 755 O O . VAL A 1 93 ? 2.103 0.215 23.227 1.00 93.50 93 VAL A O 1
ATOM 758 N N . PRO A 1 94 ? 2.811 1.871 24.563 1.00 93.12 94 PRO A N 1
ATOM 759 C CA . PRO A 1 94 ? 1.759 2.807 24.170 1.00 93.12 94 PRO A CA 1
ATOM 760 C C . PRO A 1 94 ? 1.791 3.128 22.672 1.00 93.12 94 PRO A C 1
ATOM 762 O O . PRO A 1 94 ? 2.867 3.273 22.094 1.00 93.12 94 PRO A O 1
ATOM 765 N N . LEU A 1 95 ? 0.615 3.274 22.052 1.00 91.69 95 LEU A N 1
ATOM 766 C CA . LEU A 1 95 ? 0.490 3.512 20.606 1.00 91.69 95 LEU A CA 1
ATOM 767 C C . LEU A 1 95 ? 1.300 4.732 20.130 1.00 91.69 95 LEU A C 1
ATOM 769 O O . LEU A 1 95 ? 1.931 4.675 19.081 1.00 91.69 95 LEU A O 1
ATOM 773 N N . GLU A 1 96 ? 1.356 5.790 20.942 1.00 88.00 96 GLU A N 1
ATOM 774 C CA . GLU A 1 96 ? 2.139 7.012 20.690 1.00 88.00 96 GLU A CA 1
ATOM 775 C C . GLU A 1 96 ? 3.652 6.771 20.526 1.00 88.00 96 GLU A C 1
ATOM 777 O O . GLU A 1 96 ? 4.339 7.571 19.895 1.00 88.00 96 GLU A O 1
ATOM 782 N N . PHE A 1 97 ? 4.171 5.653 21.044 1.00 88.50 97 PHE A N 1
ATOM 783 C CA . PHE A 1 97 ? 5.575 5.256 20.921 1.00 88.50 97 PHE A CA 1
ATOM 784 C C . PHE A 1 97 ? 5.810 4.155 19.877 1.00 88.50 97 P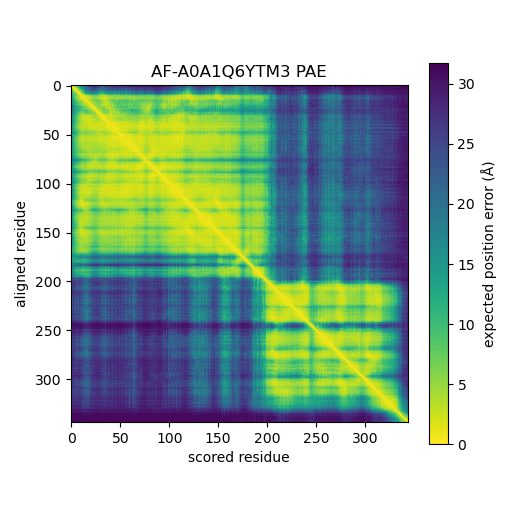HE A C 1
ATOM 786 O O . PHE A 1 97 ? 6.952 3.755 19.671 1.00 88.50 97 PHE A O 1
ATOM 793 N N . CYS A 1 98 ? 4.762 3.670 19.203 1.00 85.81 98 CYS A N 1
ATOM 794 C CA . CYS A 1 98 ? 4.869 2.617 18.183 1.00 85.81 98 CYS A CA 1
ATOM 795 C C . CYS A 1 98 ? 5.212 3.163 16.784 1.00 85.81 98 CYS A C 1
ATOM 797 O O . CYS A 1 98 ? 5.397 2.393 15.849 1.00 85.81 98 CYS A O 1
ATOM 799 N N . GLY A 1 99 ? 5.309 4.486 16.635 1.00 84.81 99 GLY A N 1
ATOM 800 C CA . GLY A 1 99 ? 5.546 5.155 15.358 1.00 84.81 99 GLY A CA 1
ATOM 801 C C . GLY A 1 99 ? 4.249 5.543 14.646 1.00 84.81 99 GLY A C 1
ATOM 802 O O . GLY A 1 99 ? 3.222 4.870 14.740 1.00 84.81 99 GLY A O 1
ATOM 803 N N . SER A 1 100 ? 4.300 6.652 13.905 1.00 81.75 100 SER A N 1
ATOM 804 C CA . SER A 1 100 ? 3.120 7.233 13.254 1.00 81.75 100 SER A CA 1
ATOM 805 C C . SER A 1 100 ? 2.485 6.305 12.215 1.00 81.75 100 SER A C 1
ATOM 807 O O . SER A 1 100 ? 1.269 6.319 12.058 1.00 81.75 100 SER A O 1
ATOM 809 N N . GLY A 1 101 ? 3.267 5.461 11.536 1.00 85.19 101 GLY A N 1
ATOM 810 C CA . GLY A 1 101 ? 2.739 4.500 10.563 1.00 85.19 101 GLY A CA 1
ATOM 811 C C . GLY A 1 101 ? 1.784 3.477 11.182 1.00 85.19 101 GLY A C 1
ATOM 812 O O . GLY A 1 101 ? 0.730 3.199 10.611 1.00 85.19 101 GLY A O 1
ATOM 813 N N . VAL A 1 102 ? 2.101 2.974 12.379 1.00 88.81 102 VAL A N 1
ATOM 814 C CA . VAL A 1 102 ? 1.272 1.993 13.097 1.00 88.81 102 VAL A CA 1
ATOM 815 C C . VAL A 1 102 ? -0.061 2.612 13.511 1.00 88.81 102 VAL A C 1
ATOM 817 O O . VAL A 1 102 ? -1.120 2.029 13.282 1.00 88.81 102 VAL A O 1
ATOM 820 N N . GLU A 1 103 ? -0.020 3.822 14.069 1.00 89.75 103 GLU A N 1
ATOM 821 C CA . GLU A 1 103 ? -1.206 4.582 14.470 1.00 89.75 103 GLU A CA 1
ATOM 822 C C . GLU A 1 103 ? -2.138 4.869 13.282 1.00 89.75 103 GLU A C 1
ATOM 824 O O . GLU A 1 103 ? -3.341 4.594 13.341 1.00 89.75 103 GLU A O 1
ATOM 829 N N . GLN A 1 104 ? -1.578 5.376 12.180 1.00 87.25 104 GLN A N 1
ATOM 830 C CA . GLN A 1 104 ? -2.329 5.715 10.969 1.00 87.25 104 GLN A CA 1
ATOM 831 C C . GLN A 1 104 ? -2.974 4.484 10.346 1.00 87.25 104 GLN A C 1
ATOM 833 O O . GLN A 1 104 ? -4.146 4.517 9.962 1.00 87.25 104 GLN A O 1
ATOM 838 N N . LEU A 1 105 ? -2.221 3.386 10.269 1.00 89.75 105 LEU A N 1
ATOM 839 C CA . LEU A 1 105 ? -2.715 2.150 9.694 1.00 89.75 105 LEU A CA 1
ATOM 840 C C . LEU A 1 105 ? -3.822 1.546 10.556 1.00 89.75 105 LEU A C 1
ATOM 842 O O . LEU A 1 105 ? -4.858 1.146 10.025 1.00 89.75 105 LEU A O 1
ATOM 846 N N . LEU A 1 106 ? -3.652 1.552 11.883 1.00 92.94 106 LEU A N 1
ATOM 847 C CA . LEU A 1 106 ? -4.664 1.069 12.819 1.00 92.94 106 LEU A CA 1
ATOM 848 C C . LEU A 1 106 ? -5.977 1.840 12.649 1.00 92.94 106 LEU A C 1
ATOM 850 O O . LEU A 1 106 ? -7.043 1.222 12.581 1.00 92.94 106 LEU A O 1
ATOM 854 N N . ALA A 1 107 ? -5.912 3.167 12.514 1.00 92.25 107 ALA A N 1
ATOM 855 C CA . ALA A 1 107 ? -7.081 3.990 12.224 1.00 92.25 107 ALA A CA 1
ATOM 856 C C . ALA A 1 107 ? -7.743 3.606 10.887 1.00 92.25 107 ALA A C 1
ATOM 858 O O . ALA A 1 107 ? -8.951 3.365 10.847 1.00 92.25 107 ALA A O 1
ATOM 859 N N . LEU A 1 108 ? -6.962 3.487 9.806 1.00 91.19 108 LEU A N 1
ATOM 860 C CA . LEU A 1 108 ? -7.458 3.142 8.466 1.00 91.19 108 LEU A CA 1
ATOM 861 C C . LEU A 1 108 ? -8.191 1.796 8.428 1.00 91.19 108 LEU A C 1
ATOM 863 O O . LEU A 1 108 ? -9.307 1.709 7.913 1.00 91.19 108 LEU A O 1
ATOM 867 N N . ILE A 1 109 ? -7.596 0.748 8.997 1.00 91.75 109 ILE A N 1
ATOM 868 C CA . ILE A 1 109 ? -8.209 -0.589 9.033 1.00 91.75 109 ILE A CA 1
ATOM 869 C C . ILE A 1 109 ? -9.468 -0.579 9.889 1.00 91.75 109 ILE A C 1
ATOM 871 O O . ILE A 1 109 ? -10.446 -1.252 9.558 1.00 91.75 109 ILE A O 1
ATOM 875 N N . THR A 1 110 ? -9.446 0.175 10.990 1.00 93.44 110 THR A N 1
ATOM 876 C CA . THR A 1 110 ? -10.606 0.306 11.866 1.00 93.44 110 THR A CA 1
ATOM 877 C C . THR A 1 110 ? -11.777 0.890 11.089 1.00 93.44 110 THR A C 1
ATOM 879 O O . THR A 1 110 ? -12.839 0.278 11.092 1.00 93.44 110 THR A O 1
ATOM 882 N N . PHE A 1 111 ? -11.583 1.983 10.340 1.00 91.88 111 PHE A N 1
ATOM 883 C CA . PHE A 1 111 ? -12.628 2.506 9.456 1.00 91.88 111 PHE A CA 1
ATOM 884 C C . PHE A 1 111 ? -13.091 1.474 8.434 1.00 91.88 111 PHE A C 1
ATOM 886 O O . PHE A 1 111 ? -14.291 1.256 8.287 1.00 91.88 111 PHE A O 1
ATOM 893 N N . LEU A 1 112 ? -12.159 0.816 7.745 1.00 90.31 112 LEU A N 1
ATOM 894 C CA . LEU A 1 112 ? -12.489 -0.144 6.698 1.00 90.31 112 LEU A CA 1
ATOM 895 C C . LEU A 1 112 ? -13.380 -1.280 7.214 1.00 90.31 112 LEU A C 1
ATOM 897 O O . LEU A 1 112 ? -14.380 -1.626 6.588 1.00 90.31 112 LEU A O 1
ATOM 901 N N . LEU A 1 113 ? -13.031 -1.850 8.367 1.00 90.44 113 LEU A N 1
ATOM 902 C CA . LEU A 1 113 ? -13.705 -3.028 8.903 1.00 90.44 113 LEU A CA 1
ATOM 903 C C . LEU A 1 113 ? -14.996 -2.714 9.666 1.00 90.44 113 LEU A C 1
ATOM 905 O O . LEU A 1 113 ? -15.810 -3.623 9.840 1.00 90.44 113 LEU A O 1
ATOM 909 N N . THR A 1 114 ? -15.204 -1.472 10.107 1.00 91.06 114 THR A N 1
ATOM 910 C CA . THR A 1 114 ? -16.443 -1.070 10.793 1.00 91.06 114 THR A CA 1
ATOM 911 C C . THR A 1 114 ? -17.435 -0.338 9.909 1.00 91.06 114 THR A C 1
ATOM 913 O O . THR A 1 114 ? -18.615 -0.259 10.257 1.00 91.06 114 THR A O 1
ATOM 916 N N . THR A 1 115 ? -16.997 0.156 8.752 1.00 90.81 115 THR A N 1
ATOM 917 C CA . THR A 1 115 ? -17.900 0.764 7.777 1.00 90.81 115 THR A CA 1
ATOM 918 C C . THR A 1 115 ? -18.879 -0.296 7.249 1.00 90.81 115 THR A C 1
ATOM 920 O O . THR A 1 115 ? -18.438 -1.385 6.863 1.00 90.81 115 THR A O 1
ATOM 923 N N . PRO A 1 116 ? -20.195 -0.028 7.190 1.00 88.50 116 PRO A N 1
ATOM 924 C CA . PRO A 1 116 ? -21.170 -0.975 6.652 1.00 88.50 116 PRO A CA 1
ATOM 925 C C . PRO A 1 116 ? -20.923 -1.322 5.177 1.00 88.50 116 PRO A C 1
ATOM 927 O O . PRO A 1 116 ? -20.396 -0.512 4.411 1.00 88.50 116 PRO A O 1
ATOM 930 N N . ALA A 1 117 ? -21.368 -2.506 4.759 1.00 88.81 117 ALA A N 1
ATOM 931 C CA . ALA A 1 117 ? -21.413 -2.880 3.347 1.00 88.81 117 ALA A CA 1
ATOM 932 C C . ALA A 1 117 ? -22.283 -1.899 2.532 1.00 88.81 117 ALA A C 1
ATOM 934 O O . ALA A 1 117 ? -23.234 -1.311 3.047 1.00 88.81 117 ALA A O 1
ATOM 935 N N . GLY A 1 118 ? -21.955 -1.720 1.254 1.00 87.38 118 GLY A N 1
ATOM 936 C CA . GLY A 1 118 ? -22.621 -0.789 0.341 1.00 87.38 118 GLY A CA 1
ATOM 937 C C . GLY A 1 118 ? -22.235 0.682 0.534 1.00 87.38 118 GLY A C 1
ATOM 938 O O . GLY A 1 118 ? -22.846 1.548 -0.086 1.00 87.38 118 GLY A O 1
ATOM 939 N N . THR A 1 119 ? -21.252 0.983 1.387 1.00 90.81 119 THR A N 1
ATOM 940 C CA . THR A 1 119 ? -20.753 2.351 1.612 1.00 90.81 119 THR A CA 1
ATOM 941 C C . THR A 1 119 ? -19.628 2.686 0.634 1.00 90.81 119 THR A C 1
ATOM 943 O O . THR A 1 119 ? -18.777 1.841 0.342 1.00 90.81 119 THR A O 1
ATOM 946 N N . THR A 1 120 ? -19.588 3.934 0.165 1.00 91.88 120 THR A N 1
ATOM 947 C CA . THR A 1 120 ? -18.418 4.480 -0.535 1.00 91.88 120 THR A CA 1
ATOM 948 C C . THR A 1 120 ? -17.502 5.177 0.465 1.00 91.88 120 THR A C 1
ATOM 950 O O . THR A 1 120 ? -17.894 6.165 1.086 1.00 91.88 120 THR A O 1
ATOM 953 N N . ILE A 1 121 ? -16.280 4.674 0.610 1.00 92.12 121 ILE A N 1
ATOM 954 C CA . ILE A 1 121 ? -15.249 5.247 1.469 1.00 92.12 121 ILE A CA 1
ATOM 955 C C . ILE A 1 121 ? -14.329 6.120 0.620 1.00 92.12 121 ILE A C 1
ATOM 957 O O . ILE A 1 121 ? -13.761 5.681 -0.381 1.00 92.12 121 ILE A O 1
ATOM 961 N N . LEU A 1 122 ? -14.186 7.366 1.044 1.00 93.19 122 LEU A N 1
ATOM 962 C CA . LEU A 1 122 ? -13.281 8.341 0.465 1.00 93.19 122 LEU A CA 1
ATOM 963 C C . LEU A 1 122 ? -12.045 8.439 1.364 1.00 93.19 122 LEU A C 1
ATOM 965 O O . LEU A 1 122 ? -12.165 8.796 2.538 1.00 93.19 122 LEU A O 1
ATOM 969 N N . LEU A 1 123 ? -10.881 8.088 0.825 1.00 92.31 123 LEU A N 1
ATOM 970 C CA . LEU A 1 123 ? -9.611 8.074 1.542 1.00 92.31 123 LEU A CA 1
ATOM 971 C C . LEU A 1 123 ? -8.718 9.194 1.020 1.00 92.31 123 LEU A C 1
ATOM 973 O O . LEU A 1 123 ? -8.291 9.146 -0.136 1.00 92.31 123 LEU A O 1
ATOM 977 N N . ASP A 1 124 ? -8.405 10.157 1.884 1.00 88.19 124 ASP A N 1
ATOM 978 C CA . ASP A 1 124 ? -7.394 11.161 1.573 1.00 88.19 124 ASP A CA 1
ATOM 979 C C . ASP A 1 124 ? -6.011 10.679 1.972 1.00 88.19 124 ASP A C 1
ATOM 981 O O . ASP A 1 124 ? -5.802 10.283 3.122 1.00 88.19 124 ASP A O 1
ATOM 985 N N . GLU A 1 125 ? -5.090 10.685 1.015 1.00 86.62 125 GLU A N 1
ATOM 986 C CA . GLU A 1 125 ? -3.681 10.340 1.185 1.00 86.62 125 GLU A CA 1
ATOM 987 C C . GLU A 1 125 ? -3.424 9.242 2.239 1.00 86.62 125 GLU A C 1
ATOM 989 O O . GLU A 1 125 ? -2.709 9.458 3.232 1.00 86.62 125 GLU A O 1
ATOM 994 N N . PRO A 1 126 ? -4.014 8.037 2.067 1.00 87.38 126 PRO A N 1
ATOM 995 C CA . PRO A 1 126 ? -3.921 6.976 3.068 1.00 87.38 126 PRO A CA 1
ATOM 996 C C . PRO A 1 126 ? -2.487 6.455 3.241 1.00 87.38 126 PRO A C 1
ATOM 998 O O . PRO A 1 126 ? -2.198 5.784 4.223 1.00 87.38 126 PRO A O 1
ATOM 1001 N N . HIS A 1 127 ? -1.587 6.791 2.313 1.00 79.56 127 HIS A N 1
ATOM 1002 C CA . HIS A 1 127 ? -0.175 6.427 2.344 1.00 79.56 127 HIS A CA 1
ATOM 1003 C C . HIS A 1 127 ? 0.671 7.262 3.311 1.00 79.56 127 HIS A C 1
ATOM 1005 O O . HIS A 1 127 ? 1.792 6.869 3.626 1.00 79.56 127 HIS A O 1
ATOM 1011 N N . THR A 1 128 ? 0.169 8.414 3.768 1.00 72.88 128 THR A N 1
ATOM 1012 C CA . THR A 1 128 ? 0.936 9.318 4.631 1.00 72.88 128 THR A CA 1
ATOM 1013 C C . THR A 1 128 ? 1.393 8.526 5.866 1.00 72.88 128 THR A C 1
ATOM 1015 O O . THR A 1 128 ? 0.551 8.045 6.621 1.00 72.88 128 THR A O 1
ATOM 1018 N N . TYR A 1 129 ? 2.710 8.363 6.050 1.00 74.94 129 TYR A N 1
ATOM 1019 C CA . TYR A 1 129 ? 3.379 7.598 7.126 1.00 74.94 129 TYR A CA 1
ATOM 1020 C C . TYR A 1 129 ? 3.465 6.064 6.981 1.00 74.94 129 TYR A C 1
ATOM 1022 O O . TYR A 1 129 ? 4.001 5.417 7.881 1.00 74.94 129 TYR A O 1
ATOM 1030 N N . LEU A 1 130 ? 2.996 5.470 5.882 1.00 80.31 130 LEU A N 1
ATOM 1031 C CA . LEU A 1 130 ? 3.161 4.035 5.626 1.00 80.31 130 LEU A CA 1
ATOM 1032 C C . LEU A 1 130 ? 4.469 3.754 4.880 1.00 80.31 130 LEU A C 1
ATOM 1034 O O . LEU A 1 130 ? 4.851 4.497 3.982 1.00 80.31 130 LEU A O 1
ATOM 1038 N N . HIS A 1 131 ? 5.142 2.654 5.229 1.00 76.38 131 HIS A N 1
ATOM 1039 C CA . HIS A 1 131 ? 6.231 2.136 4.400 1.00 76.38 131 HIS A CA 1
ATOM 1040 C C . HIS A 1 131 ? 5.672 1.491 3.118 1.00 76.38 131 HIS A C 1
ATOM 1042 O O . HIS A 1 131 ? 4.551 0.967 3.137 1.00 76.38 131 HIS A O 1
ATOM 1048 N N . PRO A 1 132 ? 6.448 1.427 2.018 1.00 75.56 132 PRO A N 1
ATOM 1049 C CA . PRO A 1 132 ? 5.978 0.882 0.744 1.00 75.56 132 PRO A CA 1
ATOM 1050 C C . PRO A 1 132 ? 5.401 -0.540 0.819 1.00 75.56 132 PRO A C 1
ATOM 1052 O O . PRO A 1 132 ? 4.537 -0.909 0.024 1.00 75.56 132 PRO A O 1
ATOM 1055 N N . SER A 1 133 ? 5.894 -1.386 1.725 1.00 74.69 133 SER A N 1
ATOM 1056 C CA . SER A 1 133 ? 5.332 -2.724 1.969 1.00 74.69 133 SER A CA 1
ATOM 1057 C C . SER A 1 133 ? 3.900 -2.641 2.511 1.00 74.69 133 SER A C 1
ATOM 1059 O O . SER A 1 133 ? 2.997 -3.261 1.946 1.00 74.69 133 SER A O 1
ATOM 1061 N N . ALA A 1 134 ? 3.681 -1.813 3.535 1.00 80.19 134 ALA A N 1
ATOM 1062 C CA . ALA A 1 134 ? 2.377 -1.574 4.146 1.00 80.19 134 ALA A CA 1
ATOM 1063 C C . ALA A 1 134 ? 1.381 -0.940 3.161 1.00 80.19 134 ALA A C 1
ATOM 1065 O O . ALA A 1 134 ? 0.213 -1.320 3.152 1.00 80.19 134 ALA A O 1
ATOM 1066 N N . GLU A 1 135 ? 1.829 -0.038 2.280 1.00 85.06 135 GLU A N 1
ATOM 1067 C CA . GLU A 1 135 ? 0.980 0.534 1.224 1.00 85.06 135 GLU A CA 1
ATOM 1068 C C . GLU A 1 135 ? 0.442 -0.535 0.262 1.00 85.06 135 GLU A C 1
ATOM 1070 O O . GLU A 1 135 ? -0.760 -0.577 -0.012 1.00 85.06 135 GLU A O 1
ATOM 1075 N N . ARG A 1 136 ? 1.313 -1.429 -0.232 1.00 83.81 136 ARG A N 1
ATOM 1076 C CA . ARG A 1 136 ? 0.914 -2.520 -1.142 1.00 83.81 136 ARG A CA 1
ATOM 1077 C C . ARG A 1 136 ? -0.083 -3.458 -0.478 1.00 83.81 136 ARG A C 1
ATOM 1079 O O . ARG A 1 136 ? -1.069 -3.864 -1.092 1.00 83.81 136 ARG A O 1
ATOM 1086 N N . GLU A 1 137 ? 0.168 -3.805 0.779 1.00 83.94 137 GLU A N 1
ATOM 1087 C CA . GLU A 1 137 ? -0.705 -4.697 1.529 1.00 83.94 137 GLU A CA 1
ATOM 1088 C C . GLU A 1 137 ? -2.059 -4.053 1.843 1.00 83.94 137 GLU A C 1
ATOM 1090 O O . GLU A 1 137 ? -3.099 -4.706 1.721 1.00 83.94 137 GLU A O 1
ATOM 1095 N N . PHE A 1 138 ? -2.061 -2.758 2.164 1.00 88.19 138 PHE A N 1
ATOM 1096 C CA . PHE A 1 138 ? -3.278 -1.978 2.337 1.00 88.19 138 PHE A CA 1
ATOM 1097 C C . PHE A 1 138 ? -4.115 -1.959 1.053 1.00 88.19 138 PHE A C 1
ATOM 1099 O O . PHE A 1 138 ? -5.289 -2.321 1.095 1.00 88.19 138 PHE A O 1
ATOM 1106 N N . ILE A 1 139 ? -3.522 -1.644 -0.104 1.00 90.38 139 ILE A N 1
ATOM 1107 C CA . ILE A 1 139 ? -4.239 -1.678 -1.391 1.00 90.38 139 ILE A CA 1
ATOM 1108 C C . ILE A 1 139 ? -4.753 -3.087 -1.713 1.00 90.38 139 ILE A C 1
ATOM 1110 O O . ILE A 1 139 ? -5.884 -3.235 -2.178 1.00 90.38 139 ILE A O 1
ATOM 1114 N N . SER A 1 140 ? -3.971 -4.129 -1.422 1.00 88.19 140 SER A N 1
ATOM 1115 C CA . SER A 1 140 ? -4.396 -5.523 -1.597 1.00 88.19 140 SER A CA 1
ATOM 1116 C C . SER A 1 140 ? -5.669 -5.844 -0.801 1.00 88.19 140 SER A C 1
ATOM 1118 O O . SER A 1 140 ? -6.567 -6.504 -1.326 1.00 88.19 140 SER A O 1
ATOM 1120 N N . LEU A 1 141 ? -5.817 -5.312 0.422 1.00 88.56 141 LEU A N 1
ATOM 1121 C CA . LEU A 1 141 ? -7.084 -5.422 1.155 1.00 88.56 141 LEU A CA 1
ATOM 1122 C C . LEU A 1 141 ? -8.239 -4.718 0.454 1.00 88.56 141 LEU A C 1
ATOM 1124 O O . LEU A 1 141 ? -9.317 -5.301 0.357 1.00 88.56 141 LEU A O 1
ATOM 1128 N N . LEU A 1 142 ? -8.033 -3.473 0.012 1.00 91.69 142 LEU A N 1
ATOM 1129 C CA . LEU A 1 142 ? -9.093 -2.694 -0.632 1.00 91.69 142 LEU A CA 1
ATOM 1130 C C . LEU A 1 142 ? -9.602 -3.414 -1.881 1.00 91.69 142 LEU A C 1
ATOM 1132 O O . LEU A 1 142 ? -10.800 -3.471 -2.128 1.00 91.69 142 LEU A O 1
ATOM 1136 N N . MET A 1 143 ? -8.682 -4.008 -2.643 1.00 88.75 143 MET A N 1
ATOM 1137 C CA . MET A 1 143 ? -8.985 -4.781 -3.846 1.00 88.75 143 MET A CA 1
ATOM 1138 C C . MET A 1 143 ? -9.690 -6.111 -3.544 1.00 88.75 143 MET A C 1
ATOM 1140 O O . MET A 1 143 ? -10.455 -6.598 -4.379 1.00 88.75 143 MET A O 1
ATOM 1144 N N . ALA A 1 144 ? -9.429 -6.710 -2.378 1.00 89.88 144 ALA A N 1
ATOM 1145 C CA . ALA A 1 144 ? -10.075 -7.943 -1.938 1.00 89.88 144 ALA A CA 1
ATOM 1146 C C . ALA A 1 144 ? -11.495 -7.714 -1.392 1.00 89.88 144 ALA A C 1
ATOM 1148 O O . ALA A 1 144 ? -12.313 -8.636 -1.431 1.00 89.88 144 ALA A O 1
ATOM 1149 N N . ASP A 1 145 ? -11.806 -6.513 -0.902 1.00 89.88 145 ASP A N 1
ATOM 1150 C CA . ASP A 1 145 ? -13.142 -6.174 -0.421 1.00 89.88 145 ASP A CA 1
ATOM 1151 C C . ASP A 1 145 ? -14.125 -5.960 -1.583 1.00 89.88 145 ASP A C 1
ATOM 1153 O O . ASP A 1 145 ? -13.940 -5.099 -2.438 1.00 89.88 145 ASP A O 1
ATOM 1157 N N . GLN A 1 146 ? -15.187 -6.765 -1.600 1.00 88.62 146 GLN A N 1
ATOM 1158 C CA . GLN A 1 146 ? -16.252 -6.721 -2.607 1.00 88.62 146 GLN A CA 1
ATOM 1159 C C . GLN A 1 146 ? -17.515 -6.012 -2.098 1.00 88.62 146 GLN A C 1
ATOM 1161 O O . GLN A 1 146 ? -18.477 -5.850 -2.845 1.00 88.62 146 GLN A O 1
ATOM 1166 N N . GLU A 1 147 ? -17.553 -5.629 -0.819 1.00 88.88 147 GLU A N 1
ATOM 1167 C CA . GLU A 1 147 ? -18.747 -5.077 -0.181 1.00 88.88 147 GLU A CA 1
ATOM 1168 C C . GLU A 1 147 ? -18.787 -3.547 -0.211 1.00 88.88 147 GLU A C 1
ATOM 1170 O O . GLU A 1 147 ? -19.854 -2.967 -0.014 1.00 88.88 147 GLU A O 1
ATOM 1175 N N . ARG A 1 148 ? -17.650 -2.877 -0.418 1.00 91.62 148 ARG A N 1
ATOM 1176 C CA . ARG A 1 148 ? -17.510 -1.416 -0.322 1.00 91.62 148 ARG A CA 1
ATOM 1177 C C . ARG A 1 148 ? -16.841 -0.852 -1.567 1.00 91.62 148 ARG A C 1
ATOM 1179 O O . ARG A 1 148 ? -16.099 -1.545 -2.254 1.00 91.62 148 ARG A O 1
ATOM 1186 N N . ASN A 1 149 ? -17.087 0.429 -1.831 1.00 90.81 149 ASN A N 1
ATOM 1187 C CA . ASN A 1 149 ? -16.405 1.165 -2.894 1.00 90.81 149 ASN A CA 1
ATOM 1188 C C . ASN A 1 149 ? -15.356 2.093 -2.286 1.00 90.81 149 ASN A C 1
ATOM 1190 O O . ASN A 1 149 ? -15.623 2.733 -1.272 1.00 90.81 149 ASN A O 1
ATOM 1194 N N . TYR A 1 150 ? -14.202 2.217 -2.935 1.00 92.81 150 TYR A N 1
ATOM 1195 C CA . TYR A 1 150 ? -13.095 3.047 -2.464 1.00 92.81 150 TYR A CA 1
ATOM 1196 C C . TYR A 1 150 ? -12.741 4.100 -3.508 1.00 92.81 150 TYR A C 1
ATOM 1198 O O . TYR A 1 150 ? -12.549 3.772 -4.679 1.00 92.81 150 TYR A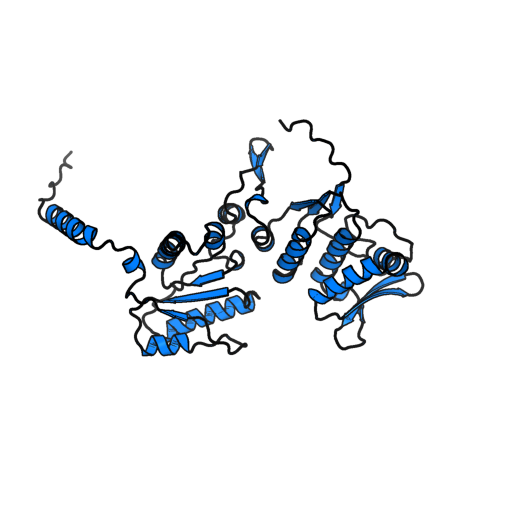 O 1
ATOM 1206 N N . ILE A 1 151 ? -12.629 5.357 -3.082 1.00 93.06 151 ILE A N 1
ATOM 1207 C CA . ILE A 1 151 ? -12.053 6.442 -3.882 1.00 93.06 151 ILE A CA 1
ATOM 1208 C C . ILE A 1 151 ? -10.880 7.005 -3.095 1.00 93.06 151 ILE A C 1
ATOM 1210 O O . ILE A 1 151 ? -11.039 7.383 -1.936 1.00 93.06 151 ILE A O 1
ATOM 1214 N N . ILE A 1 152 ? -9.710 7.040 -3.723 1.00 91.56 152 ILE A N 1
ATOM 1215 C CA . ILE A 1 152 ? -8.451 7.391 -3.071 1.00 91.56 152 ILE A CA 1
ATOM 1216 C C . ILE A 1 152 ? -7.836 8.573 -3.812 1.00 91.56 152 ILE A C 1
ATOM 1218 O O . ILE A 1 152 ? -7.625 8.486 -5.023 1.00 91.56 152 ILE A O 1
ATOM 1222 N N . SER A 1 153 ? -7.528 9.655 -3.101 1.00 90.38 153 SER A N 1
ATOM 1223 C CA . SER A 1 153 ? -6.560 10.650 -3.575 1.00 90.38 153 SER A CA 1
ATOM 1224 C C . SER A 1 153 ? -5.166 10.180 -3.185 1.00 90.38 153 SER A C 1
ATOM 1226 O O . SER A 1 153 ? -4.924 9.814 -2.032 1.00 90.38 153 SER A O 1
ATOM 1228 N N . THR A 1 154 ? -4.253 10.137 -4.158 1.00 85.25 154 THR A N 1
ATOM 1229 C CA . THR A 1 154 ? -2.866 9.816 -3.854 1.00 85.25 154 THR A CA 1
ATOM 1230 C C . THR A 1 154 ? -1.848 10.422 -4.804 1.00 85.25 154 THR A C 1
ATOM 1232 O O . THR A 1 154 ? -2.041 10.434 -6.020 1.00 85.25 154 THR A O 1
ATOM 1235 N N . HIS A 1 155 ? -0.723 10.847 -4.235 1.00 78.62 155 HIS A N 1
ATOM 1236 C CA . HIS A 1 155 ? 0.525 11.089 -4.959 1.00 78.62 155 HIS A CA 1
ATOM 1237 C C . HIS A 1 155 ? 1.518 9.918 -4.872 1.00 78.62 155 HIS A C 1
ATOM 1239 O O . HIS A 1 155 ? 2.571 9.976 -5.505 1.00 78.62 155 HIS A O 1
ATOM 1245 N N . SER A 1 156 ? 1.197 8.846 -4.132 1.00 80.12 156 SER A N 1
ATOM 1246 C CA . SER A 1 156 ? 2.087 7.698 -3.954 1.00 80.12 156 SER A CA 1
ATOM 1247 C C . SER A 1 156 ? 2.197 6.872 -5.235 1.00 80.12 156 SER A C 1
ATOM 1249 O O . SER A 1 156 ? 1.205 6.293 -5.703 1.00 80.12 156 SER A O 1
ATOM 1251 N N . PRO A 1 157 ? 3.415 6.702 -5.769 1.00 73.75 157 PRO A N 1
ATOM 1252 C CA . PRO A 1 157 ? 3.630 5.779 -6.865 1.00 73.75 157 PRO A CA 1
ATOM 1253 C C . PRO A 1 157 ? 3.422 4.321 -6.480 1.00 73.75 157 PRO A C 1
ATOM 1255 O O . PRO A 1 157 ? 3.011 3.515 -7.312 1.00 73.75 157 PRO A O 1
ATOM 1258 N N . VAL A 1 158 ? 3.682 3.971 -5.220 1.00 75.56 158 VAL A N 1
ATOM 1259 C CA . VAL A 1 158 ? 3.506 2.607 -4.721 1.00 75.56 158 VAL A CA 1
ATOM 1260 C C . VAL A 1 158 ? 2.025 2.236 -4.745 1.00 75.56 158 VAL A C 1
ATOM 1262 O O . VAL A 1 158 ? 1.679 1.156 -5.228 1.00 75.56 158 VAL A O 1
ATOM 1265 N N . MET A 1 159 ? 1.139 3.141 -4.316 1.00 82.06 159 MET A N 1
ATOM 1266 C CA . MET A 1 159 ? -0.309 2.928 -4.408 1.00 82.06 159 MET A CA 1
ATOM 1267 C C . MET A 1 159 ? -0.799 2.885 -5.853 1.00 82.06 159 MET A C 1
ATOM 1269 O O . MET A 1 159 ? -1.526 1.958 -6.207 1.00 82.06 159 MET A O 1
ATOM 1273 N N . MET A 1 160 ? -0.367 3.829 -6.699 1.00 78.88 160 MET A N 1
ATOM 1274 C CA . MET A 1 160 ? -0.742 3.843 -8.120 1.00 78.88 160 MET A CA 1
ATOM 1275 C C . MET A 1 160 ? -0.332 2.551 -8.833 1.00 78.88 160 MET A C 1
ATOM 1277 O O . MET A 1 160 ? -1.121 1.975 -9.575 1.00 78.88 160 MET A O 1
ATOM 1281 N N . ASN A 1 161 ? 0.862 2.030 -8.555 1.00 70.88 161 ASN A N 1
ATOM 1282 C CA . ASN A 1 161 ? 1.303 0.751 -9.105 1.00 70.88 161 ASN A CA 1
ATOM 1283 C C . ASN A 1 161 ? 0.601 -0.454 -8.472 1.00 70.88 161 ASN A C 1
ATOM 1285 O O . ASN A 1 161 ? 0.603 -1.539 -9.043 1.00 70.88 161 ASN A O 1
ATOM 1289 N N . SER A 1 162 ? -0.026 -0.316 -7.310 1.00 76.06 162 SER A N 1
ATOM 1290 C CA . SER A 1 162 ? -0.736 -1.429 -6.672 1.00 76.06 162 SER A CA 1
ATOM 1291 C C . SER A 1 162 ? -2.143 -1.647 -7.240 1.00 76.06 162 SER A C 1
ATOM 1293 O O . SER A 1 162 ? -2.775 -2.653 -6.918 1.00 76.06 162 SER A O 1
ATOM 1295 N N . VAL A 1 163 ? -2.626 -0.753 -8.112 1.00 78.25 163 VAL A N 1
ATOM 1296 C CA . VAL A 1 163 ? -3.934 -0.864 -8.767 1.00 78.25 163 VAL A CA 1
ATOM 1297 C C . VAL A 1 163 ? -3.807 -1.038 -10.289 1.00 78.25 163 VAL A C 1
ATOM 1299 O O . VAL A 1 163 ? -2.811 -0.634 -10.891 1.00 78.25 163 VAL A O 1
ATOM 1302 N N . PRO A 1 164 ? -4.805 -1.659 -10.942 1.00 73.88 164 PRO A N 1
ATOM 1303 C CA . PRO A 1 164 ? -4.933 -1.633 -12.396 1.00 73.88 164 PRO A CA 1
ATOM 1304 C C . PRO A 1 164 ? -4.997 -0.197 -12.945 1.00 73.88 164 PRO A C 1
ATOM 1306 O O . PRO A 1 164 ? -5.649 0.665 -12.356 1.00 73.88 164 PRO A O 1
ATOM 1309 N N . SER A 1 165 ? -4.348 0.063 -14.084 1.00 67.06 165 SER A N 1
ATOM 1310 C CA . SER A 1 165 ? -4.252 1.410 -14.672 1.00 67.06 165 SER A CA 1
ATOM 1311 C C . SER A 1 165 ? -5.596 1.987 -15.127 1.00 67.06 165 SER A C 1
ATOM 1313 O O . SER A 1 165 ? -5.772 3.200 -15.118 1.00 67.06 165 SER A O 1
ATOM 1315 N N . ASP A 1 166 ? -6.569 1.136 -15.456 1.00 73.75 166 ASP A N 1
ATOM 1316 C CA . ASP A 1 166 ? -7.946 1.521 -15.794 1.00 73.75 166 ASP A CA 1
ATOM 1317 C C . ASP A 1 166 ? -8.756 2.031 -14.589 1.00 73.75 166 ASP A C 1
ATOM 1319 O O . ASP A 1 166 ? -9.840 2.587 -14.764 1.00 73.75 166 ASP A O 1
ATOM 1323 N N . ARG A 1 167 ? -8.225 1.888 -13.367 1.00 80.69 167 ARG A N 1
ATOM 1324 C CA . ARG A 1 167 ? -8.803 2.432 -12.128 1.00 80.69 167 ARG A CA 1
ATOM 1325 C C . ARG A 1 167 ? -8.155 3.740 -11.678 1.00 80.69 167 ARG A C 1
ATOM 1327 O O . ARG A 1 167 ? -8.496 4.244 -10.610 1.00 80.69 167 ARG A O 1
ATOM 1334 N N . ILE A 1 168 ? -7.231 4.289 -12.466 1.00 80.06 168 ILE A N 1
ATOM 1335 C CA . ILE A 1 168 ? -6.512 5.522 -12.142 1.00 80.06 168 ILE A CA 1
ATOM 1336 C C . ILE A 1 168 ? -7.083 6.663 -12.976 1.00 80.06 168 ILE A C 1
ATOM 1338 O O . ILE A 1 168 ? -7.148 6.590 -14.201 1.00 80.06 168 ILE A O 1
ATOM 1342 N N . ILE A 1 169 ? -7.469 7.742 -12.298 1.00 83.31 169 ILE A N 1
ATOM 1343 C CA . ILE A 1 169 ? -7.931 8.975 -12.932 1.00 83.31 169 ILE A CA 1
ATOM 1344 C C . ILE A 1 169 ? -6.969 10.082 -12.527 1.00 83.31 169 ILE A C 1
ATOM 1346 O O . ILE A 1 169 ? -6.898 10.451 -11.357 1.00 83.31 169 ILE A O 1
ATOM 1350 N N . ASN A 1 170 ? -6.243 10.628 -13.499 1.00 79.75 170 ASN A N 1
ATOM 1351 C CA . ASN A 1 170 ? -5.399 11.790 -13.263 1.00 79.75 170 ASN A CA 1
ATOM 1352 C C . ASN A 1 170 ? -6.233 13.070 -13.386 1.00 79.75 170 ASN A C 1
ATOM 1354 O O . ASN A 1 170 ? -6.914 13.286 -14.394 1.00 79.75 170 ASN A O 1
ATOM 1358 N N . ILE A 1 171 ? -6.173 13.914 -12.358 1.00 81.56 171 ILE A N 1
ATOM 1359 C CA . ILE A 1 171 ? -6.899 15.182 -12.287 1.00 81.56 171 ILE A CA 1
ATOM 1360 C C . ILE A 1 171 ? -5.895 16.318 -12.467 1.00 81.56 171 ILE A C 1
ATOM 1362 O O . ILE A 1 171 ? -5.053 16.560 -11.608 1.00 81.56 171 ILE A O 1
ATOM 1366 N N . ILE A 1 172 ? -6.015 17.044 -13.579 1.00 76.31 172 ILE A N 1
ATOM 1367 C CA . ILE A 1 172 ? -5.129 18.158 -13.928 1.00 76.31 172 ILE A CA 1
ATOM 1368 C C . ILE A 1 172 ? -5.909 19.470 -13.829 1.00 76.31 172 ILE A C 1
ATOM 1370 O O . ILE A 1 172 ? -7.062 19.558 -14.266 1.00 76.31 172 ILE A O 1
ATOM 1374 N N . ALA A 1 173 ? -5.276 20.509 -13.284 1.00 76.38 173 ALA A N 1
ATOM 1375 C CA . ALA A 1 173 ? -5.823 21.860 -13.312 1.00 76.38 173 ALA A CA 1
ATOM 1376 C C . ALA A 1 173 ? -5.957 22.352 -14.766 1.00 76.38 173 ALA A C 1
ATOM 1378 O O . ALA A 1 173 ? -5.005 22.342 -15.546 1.00 76.38 173 ALA A O 1
ATOM 1379 N N . GLY A 1 174 ? -7.163 22.759 -15.140 1.00 74.31 174 GLY A N 1
ATOM 1380 C CA . GLY A 1 174 ? -7.473 23.409 -16.405 1.00 74.31 174 GLY A CA 1
ATOM 1381 C C . GLY A 1 174 ? -7.429 24.933 -16.296 1.00 74.31 174 GLY A C 1
ATOM 1382 O O . GLY A 1 174 ? -7.120 25.513 -15.255 1.00 74.31 174 GLY A O 1
ATOM 1383 N N . GLU A 1 175 ? -7.781 25.605 -17.389 1.00 74.56 175 GLU A N 1
ATOM 1384 C CA . GLU A 1 175 ? -7.899 27.063 -17.401 1.00 74.56 175 GLU A CA 1
ATOM 1385 C C . GLU A 1 175 ? -9.056 27.526 -16.501 1.00 74.56 175 GLU A C 1
ATOM 1387 O O . GLU A 1 175 ? -10.082 26.848 -16.384 1.00 74.56 175 GLU A O 1
ATOM 1392 N N . GLN A 1 176 ? -8.884 28.689 -15.864 1.00 70.06 176 GLN A N 1
ATOM 1393 C CA . GLN A 1 176 ? -9.911 29.360 -15.052 1.00 70.06 176 GLN A CA 1
ATOM 1394 C C . GLN A 1 176 ? -10.476 28.513 -13.889 1.00 70.06 176 GLN A C 1
ATOM 1396 O O . GLN A 1 176 ? -11.666 28.575 -13.592 1.00 70.06 176 GLN A O 1
ATOM 1401 N N . GLY A 1 177 ? -9.636 27.710 -13.223 1.00 67.00 177 GLY A N 1
ATOM 1402 C CA . GLY A 1 177 ? -10.054 26.908 -12.062 1.00 67.00 177 GLY A CA 1
ATOM 1403 C C . GLY A 1 177 ? -10.923 25.694 -12.414 1.00 67.00 177 GLY A C 1
ATOM 1404 O O . GLY A 1 177 ? -11.562 25.115 -11.538 1.00 67.00 177 GLY A O 1
ATOM 1405 N N . SER A 1 178 ? -10.967 25.309 -13.693 1.00 71.06 178 SER A N 1
ATOM 1406 C CA . SER A 1 178 ? -11.555 24.037 -14.116 1.00 71.06 178 SER A CA 1
ATOM 1407 C C . SER A 1 178 ? -10.615 22.866 -13.809 1.00 71.06 178 SER A C 1
ATOM 1409 O O . SER A 1 178 ? -9.416 23.054 -13.632 1.00 71.06 178 SER A O 1
ATOM 1411 N N . PHE A 1 179 ? -11.146 21.644 -13.768 1.00 73.62 179 PHE A N 1
ATOM 1412 C CA . PHE A 1 179 ? -10.355 20.415 -13.676 1.00 73.62 179 PHE A CA 1
ATOM 1413 C C . PHE A 1 179 ? -10.626 19.555 -14.908 1.00 73.62 179 PHE A C 1
ATOM 1415 O O . PHE A 1 179 ? -11.774 19.446 -15.352 1.00 73.62 179 PHE A O 1
ATOM 1422 N N . LYS A 1 180 ? -9.578 18.949 -15.465 1.00 71.88 180 LYS A N 1
ATOM 1423 C CA . LYS A 1 180 ? -9.669 17.975 -16.555 1.00 71.88 180 LYS A CA 1
ATOM 1424 C C . LYS A 1 180 ? -9.242 16.611 -16.026 1.00 71.88 180 LYS A C 1
ATOM 1426 O O . LYS A 1 180 ? -8.151 16.482 -15.481 1.00 71.88 180 LYS A O 1
ATOM 1431 N N . ALA A 1 181 ? -10.101 15.613 -16.205 1.00 71.56 181 ALA A N 1
ATOM 1432 C CA . ALA A 1 181 ? -9.708 14.219 -16.068 1.00 71.56 181 ALA A CA 1
ATOM 1433 C C . ALA A 1 181 ? -9.033 13.793 -17.377 1.00 71.56 181 ALA A C 1
ATOM 1435 O O . ALA A 1 181 ? -9.611 14.006 -18.447 1.00 71.56 181 ALA A O 1
ATOM 1436 N N . SER A 1 182 ? -7.823 13.243 -17.311 1.00 67.06 182 SER A N 1
ATOM 1437 C CA . SER A 1 182 ? -7.253 12.536 -18.461 1.00 67.06 182 SER A CA 1
ATOM 1438 C C . SER A 1 182 ? -7.667 11.065 -18.419 1.00 67.06 182 SER A C 1
ATOM 1440 O O . SER A 1 182 ? -7.818 10.505 -17.334 1.00 67.06 182 SER A O 1
ATOM 1442 N N . ASP A 1 183 ? -7.837 10.456 -19.595 1.00 56.00 183 ASP A N 1
ATOM 1443 C CA . ASP A 1 183 ? -8.124 9.022 -19.736 1.00 56.00 183 ASP A CA 1
ATOM 1444 C C . ASP A 1 183 ? -7.052 8.151 -19.047 1.00 56.00 183 ASP A C 1
ATOM 1446 O O . ASP A 1 183 ? -5.926 8.627 -18.833 1.00 56.00 183 ASP A O 1
ATOM 1450 N N . PRO A 1 184 ? -7.373 6.882 -18.715 1.00 52.19 184 PRO A N 1
ATOM 1451 C CA . PRO A 1 184 ? -6.441 5.946 -18.100 1.00 52.19 184 PRO A CA 1
ATOM 1452 C C . PRO A 1 184 ? -5.340 5.583 -19.102 1.00 52.19 184 PRO A C 1
ATOM 1454 O O . PRO A 1 184 ? -5.429 4.633 -19.882 1.00 52.19 184 PRO A O 1
ATOM 1457 N N . HIS A 1 185 ? -4.287 6.386 -19.106 1.00 50.50 185 HIS A N 1
ATOM 1458 C CA . HIS A 1 185 ? -3.023 6.072 -19.746 1.00 50.50 185 HIS A CA 1
ATOM 1459 C C . HIS A 1 185 ? -2.004 5.661 -18.686 1.00 50.50 185 HIS A C 1
ATOM 1461 O O . HIS A 1 185 ? -2.217 5.862 -17.491 1.00 50.50 185 HIS A O 1
ATOM 1467 N N . SER A 1 186 ? -0.939 5.009 -19.147 1.00 53.75 186 SER A N 1
ATOM 1468 C CA . SER A 1 186 ? 0.124 4.419 -18.338 1.00 53.75 186 SER A CA 1
ATOM 1469 C C . SER A 1 186 ? 0.528 5.279 -17.130 1.00 53.75 186 SER A C 1
ATOM 1471 O O . SER A 1 186 ? 0.547 6.509 -17.183 1.00 53.75 186 SER A O 1
ATOM 1473 N N . VAL A 1 187 ? 0.863 4.624 -16.015 1.00 60.91 187 VAL A N 1
ATOM 1474 C CA . VAL A 1 187 ? 1.204 5.298 -14.745 1.00 60.91 187 VAL A CA 1
ATOM 1475 C C . VAL A 1 187 ? 2.429 6.219 -14.906 1.00 60.91 187 VAL A C 1
ATOM 1477 O O . VAL A 1 187 ? 2.531 7.255 -14.251 1.00 60.91 187 VAL A O 1
ATOM 1480 N N . GLY A 1 188 ? 3.328 5.897 -15.844 1.00 57.72 188 GLY A N 1
ATOM 1481 C CA . GLY A 1 188 ? 4.561 6.644 -16.123 1.00 57.72 188 GLY A CA 1
ATOM 1482 C C . GLY A 1 188 ? 4.358 8.146 -16.396 1.00 57.72 188 GLY A C 1
ATOM 1483 O O . GLY A 1 188 ? 4.907 8.958 -15.654 1.00 57.72 188 GLY A O 1
ATOM 1484 N N . PRO A 1 189 ? 3.582 8.556 -17.418 1.00 61.66 189 PRO A N 1
ATOM 1485 C CA . PRO A 1 189 ? 3.261 9.962 -17.680 1.00 61.66 189 PRO A CA 1
ATOM 1486 C C . PRO A 1 189 ? 2.686 10.738 -16.485 1.00 61.66 189 PRO A C 1
ATOM 1488 O O . PRO A 1 189 ? 3.038 11.903 -16.289 1.00 61.66 189 PRO A O 1
ATOM 1491 N N . ILE A 1 190 ? 1.830 10.106 -15.671 1.00 66.06 190 ILE A N 1
ATOM 1492 C CA . ILE A 1 190 ? 1.254 10.727 -14.466 1.00 66.06 190 ILE A CA 1
ATOM 1493 C C . ILE A 1 190 ? 2.381 11.038 -13.478 1.00 66.06 190 ILE A C 1
ATOM 1495 O O . ILE A 1 190 ? 2.518 12.168 -13.013 1.00 66.06 190 ILE A O 1
ATOM 1499 N N . LEU A 1 191 ? 3.253 10.067 -13.233 1.00 61.94 191 LEU A N 1
ATOM 1500 C CA . LEU A 1 191 ? 4.389 10.209 -12.329 1.00 61.94 191 LEU A CA 1
ATOM 1501 C C . LEU A 1 191 ? 5.415 11.242 -12.805 1.00 61.94 191 LEU A C 1
ATOM 1503 O O . LEU A 1 191 ? 5.888 12.042 -12.001 1.00 61.94 191 LEU A O 1
ATOM 1507 N N . GLN A 1 192 ? 5.694 11.302 -14.108 1.00 61.41 192 GLN A N 1
ATOM 1508 C CA . GLN A 1 192 ? 6.547 12.346 -14.684 1.00 61.41 192 GLN A CA 1
ATOM 1509 C C . GLN A 1 192 ? 5.972 13.747 -14.449 1.00 61.41 192 GLN A C 1
ATOM 1511 O O . GLN A 1 192 ? 6.719 14.670 -14.128 1.00 61.41 192 GLN A O 1
ATOM 1516 N N . SER A 1 193 ? 4.647 13.910 -14.549 1.00 63.81 193 SER A N 1
ATOM 1517 C CA . SER A 1 193 ? 3.988 15.189 -14.249 1.00 63.81 193 SER A CA 1
ATOM 1518 C C . SER A 1 193 ? 4.042 15.566 -12.762 1.00 63.81 193 SER A C 1
ATOM 1520 O O . SER A 1 193 ? 4.075 16.749 -12.433 1.00 63.81 193 SER A O 1
ATOM 1522 N N . LEU A 1 194 ? 4.126 14.567 -11.876 1.00 63.09 194 LEU A N 1
ATOM 1523 C CA . LEU A 1 194 ? 4.347 14.733 -10.435 1.00 63.09 194 LEU A CA 1
ATOM 1524 C C . LEU A 1 194 ? 5.831 14.950 -10.074 1.00 63.09 194 LEU A C 1
ATOM 1526 O O . LEU A 1 194 ? 6.157 15.128 -8.903 1.00 63.09 194 LEU A O 1
ATOM 1530 N N . GLY A 1 195 ? 6.732 14.969 -11.063 1.00 55.56 195 GLY A N 1
ATOM 1531 C CA . GLY A 1 195 ? 8.162 15.232 -10.881 1.00 55.56 195 GLY A CA 1
ATOM 1532 C C . GLY A 1 195 ? 9.025 13.994 -10.624 1.00 55.56 195 GLY A C 1
ATOM 1533 O O . GLY A 1 195 ? 10.234 14.144 -10.435 1.00 55.56 195 GLY A O 1
ATOM 1534 N N . TYR A 1 196 ? 8.446 12.789 -10.660 1.00 54.91 196 TYR A N 1
ATOM 1535 C CA . TYR A 1 196 ? 9.208 11.543 -10.580 1.00 54.91 196 TYR A CA 1
ATOM 1536 C C . TYR A 1 196 ? 10.003 11.319 -11.868 1.00 54.91 196 TYR A C 1
ATOM 1538 O O . TYR A 1 196 ? 9.522 11.550 -12.983 1.00 54.91 196 TYR A O 1
ATOM 1546 N N . LYS A 1 197 ? 11.243 10.855 -11.729 1.00 52.59 197 LYS A N 1
ATOM 1547 C CA . LYS A 1 197 ? 12.108 10.518 -12.863 1.00 52.59 197 LYS A CA 1
ATOM 1548 C C . LYS A 1 197 ? 11.957 9.033 -13.170 1.00 52.59 197 LYS A C 1
ATOM 1550 O O . LYS A 1 197 ? 11.791 8.221 -12.272 1.00 52.59 197 LYS A O 1
ATOM 1555 N N . ASN A 1 198 ? 12.124 8.634 -14.432 1.00 47.44 198 ASN A N 1
ATOM 1556 C CA . ASN A 1 198 ? 12.130 7.208 -14.813 1.00 47.44 198 ASN A CA 1
ATOM 1557 C C . ASN A 1 198 ? 13.214 6.380 -14.083 1.00 47.44 198 ASN A C 1
ATOM 1559 O O . ASN A 1 198 ? 13.152 5.153 -14.104 1.00 47.44 198 ASN A O 1
ATOM 1563 N N . SER A 1 199 ? 14.192 7.043 -13.452 1.00 51.59 199 SER A N 1
ATOM 1564 C CA . SER A 1 199 ? 15.204 6.460 -12.567 1.00 51.59 199 SER A CA 1
ATOM 1565 C C . SER A 1 199 ? 14.697 6.123 -11.159 1.00 51.59 199 SER A C 1
ATOM 1567 O O . SER A 1 199 ? 15.466 5.590 -10.368 1.00 51.59 199 SER A O 1
ATOM 1569 N N . ASP A 1 200 ? 13.448 6.438 -10.815 1.00 60.59 200 ASP A N 1
ATOM 1570 C CA . ASP A 1 200 ? 12.888 6.134 -9.501 1.00 60.59 200 ASP A CA 1
ATOM 1571 C C . ASP A 1 200 ? 12.495 4.650 -9.458 1.00 60.59 200 ASP A C 1
ATOM 1573 O O . ASP A 1 200 ? 11.454 4.221 -9.948 1.00 60.59 200 ASP A O 1
ATOM 1577 N N . PHE A 1 201 ? 13.377 3.829 -8.890 1.00 59.09 201 PHE A N 1
ATOM 1578 C CA . PHE A 1 201 ? 13.231 2.368 -8.799 1.00 59.09 201 PHE A CA 1
ATOM 1579 C C . PHE A 1 201 ? 11.931 1.922 -8.114 1.00 59.09 201 PHE A C 1
ATOM 1581 O O . PHE A 1 201 ? 11.421 0.844 -8.413 1.00 59.09 201 PHE A O 1
ATOM 1588 N N . LEU A 1 202 ? 11.371 2.783 -7.254 1.00 58.75 202 LEU A N 1
ATOM 1589 C CA . LEU A 1 202 ? 10.110 2.610 -6.518 1.00 58.75 202 LEU A CA 1
ATOM 1590 C C . LEU A 1 202 ? 8.886 2.415 -7.426 1.00 58.75 202 LEU A C 1
ATOM 1592 O O . LEU A 1 202 ? 7.838 1.969 -6.959 1.00 58.75 202 LEU A O 1
ATOM 1596 N N . LEU A 1 203 ? 9.016 2.748 -8.711 1.00 61.81 203 LEU A N 1
ATOM 1597 C CA . LEU A 1 203 ? 7.929 2.737 -9.683 1.00 61.81 203 LEU A CA 1
ATOM 1598 C C . LEU A 1 203 ? 7.699 1.389 -10.363 1.00 61.81 203 LEU A C 1
ATOM 1600 O O . LEU A 1 203 ? 6.728 1.244 -11.102 1.00 61.81 203 LEU A O 1
ATOM 1604 N N . TYR A 1 204 ? 8.583 0.420 -10.161 1.00 72.50 204 TYR A N 1
ATOM 1605 C CA . TYR A 1 204 ? 8.565 -0.811 -10.936 1.00 72.50 204 TYR A CA 1
ATOM 1606 C C . TYR A 1 204 ? 8.347 -2.022 -10.030 1.00 72.50 204 TYR A C 1
ATOM 1608 O O . TYR A 1 204 ? 8.815 -2.065 -8.896 1.00 72.50 204 TYR A O 1
ATOM 1616 N N . ASP A 1 205 ? 7.650 -3.037 -10.540 1.00 72.50 205 ASP A N 1
ATOM 1617 C CA . ASP A 1 205 ? 7.549 -4.336 -9.861 1.00 72.50 205 ASP A CA 1
ATOM 1618 C C . ASP A 1 205 ? 8.834 -5.145 -10.025 1.00 72.50 205 ASP A C 1
ATOM 1620 O O . ASP A 1 205 ? 9.115 -6.070 -9.258 1.00 72.50 205 ASP A O 1
ATOM 1624 N N . ARG A 1 206 ? 9.563 -4.859 -11.108 1.00 84.12 206 ARG A N 1
ATOM 1625 C CA . ARG A 1 206 ? 10.785 -5.556 -11.477 1.00 84.12 206 ARG A CA 1
ATOM 1626 C C . ARG A 1 206 ? 11.749 -4.658 -12.235 1.00 84.12 206 ARG A C 1
ATOM 1628 O O . ARG A 1 206 ? 11.324 -3.730 -12.916 1.00 84.12 206 ARG A O 1
ATOM 1635 N N . LEU A 1 207 ? 13.034 -4.974 -12.159 1.00 86.50 207 LEU A N 1
ATOM 1636 C CA . LEU A 1 207 ? 14.104 -4.217 -12.804 1.00 86.50 207 LEU A CA 1
ATOM 1637 C C . LEU A 1 207 ? 14.918 -5.122 -13.729 1.00 86.50 207 LEU A C 1
ATOM 1639 O O . LEU A 1 207 ? 15.338 -6.204 -13.326 1.00 86.50 207 LEU A O 1
ATOM 1643 N N . ILE A 1 208 ? 15.179 -4.673 -14.952 1.00 89.00 208 ILE A N 1
ATOM 1644 C CA . ILE A 1 208 ? 16.155 -5.290 -15.853 1.00 89.00 208 ILE A CA 1
ATOM 1645 C C . ILE A 1 208 ? 17.235 -4.250 -16.115 1.00 89.00 208 ILE A C 1
ATOM 1647 O O . ILE A 1 208 ? 17.017 -3.295 -16.853 1.00 89.00 208 ILE A O 1
ATOM 1651 N N . LEU A 1 209 ? 18.378 -4.405 -15.453 1.00 87.12 209 LEU A N 1
ATOM 1652 C CA . LEU A 1 209 ? 19.484 -3.466 -15.534 1.00 87.12 209 LEU A CA 1
ATOM 1653 C C . LEU A 1 209 ? 20.361 -3.814 -16.733 1.00 87.12 209 LEU A C 1
ATOM 1655 O O . LEU A 1 209 ? 20.951 -4.893 -16.749 1.00 87.12 209 LEU A O 1
ATOM 1659 N N . GLY A 1 210 ? 20.428 -2.903 -17.702 1.00 83.44 210 GLY A N 1
ATOM 1660 C CA . GLY A 1 210 ? 21.297 -3.011 -18.874 1.00 83.44 210 GLY A CA 1
ATOM 1661 C C . GLY A 1 210 ? 22.674 -2.382 -18.656 1.00 83.44 210 GLY A C 1
ATOM 1662 O O . GLY A 1 210 ? 22.931 -1.679 -17.667 1.00 83.44 210 GLY A O 1
ATOM 1663 N N . GLU A 1 211 ? 23.567 -2.620 -19.602 1.00 80.00 211 GLU A N 1
ATOM 1664 C CA . GLU A 1 211 ? 24.896 -2.027 -19.704 1.00 80.00 211 GLU A CA 1
ATOM 1665 C C . GLU A 1 211 ? 24.769 -0.533 -19.999 1.00 80.00 211 GLU A C 1
ATOM 1667 O O . GLU A 1 211 ? 25.206 0.299 -19.194 1.00 80.00 211 GLU A O 1
ATOM 1672 N N . GLY A 1 212 ? 24.078 -0.205 -21.093 1.00 80.06 212 GLY A N 1
ATOM 1673 C CA . GLY A 1 212 ? 24.008 1.141 -21.646 1.00 80.06 212 GLY A CA 1
ATOM 1674 C C . GLY A 1 212 ? 22.602 1.636 -21.970 1.00 80.06 212 GLY A C 1
ATOM 1675 O O . GLY A 1 212 ? 21.587 0.950 -21.825 1.00 80.06 212 GLY A O 1
ATOM 1676 N N . LYS A 1 213 ? 22.538 2.895 -22.415 1.00 78.81 213 LYS A N 1
ATOM 1677 C CA . LYS A 1 213 ? 21.287 3.539 -22.860 1.00 78.81 213 LYS A CA 1
ATOM 1678 C C . LYS A 1 213 ? 20.619 2.836 -24.036 1.00 78.81 213 LYS A C 1
ATOM 1680 O O . LYS A 1 213 ? 19.396 2.927 -24.162 1.00 78.81 213 LYS A O 1
ATOM 1685 N N . SER A 1 214 ? 21.390 2.185 -24.900 1.00 82.25 214 SER A N 1
ATOM 1686 C CA . SER A 1 214 ? 20.848 1.423 -26.018 1.00 82.25 214 SER A CA 1
ATOM 1687 C C . SER A 1 214 ? 20.042 0.220 -25.530 1.00 82.25 214 SER A C 1
ATOM 1689 O O . SER A 1 214 ? 18.896 0.062 -25.950 1.00 82.25 214 SER A O 1
ATOM 1691 N N . ASP A 1 215 ? 20.529 -0.528 -24.543 1.00 85.00 215 ASP A N 1
ATOM 1692 C CA . ASP A 1 215 ? 19.821 -1.659 -23.935 1.00 85.00 215 ASP A CA 1
ATOM 1693 C C . ASP A 1 215 ? 18.465 -1.233 -23.380 1.00 85.00 215 ASP A C 1
ATOM 1695 O O . ASP A 1 215 ? 17.443 -1.872 -23.638 1.00 85.00 215 ASP A O 1
ATOM 1699 N N . ALA A 1 216 ? 18.439 -0.111 -22.653 1.00 82.44 216 ALA A N 1
ATOM 1700 C CA . ALA A 1 216 ? 17.216 0.433 -22.076 1.00 82.44 216 ALA A CA 1
ATOM 1701 C C . ALA A 1 216 ? 16.172 0.798 -23.149 1.00 82.44 216 ALA A C 1
ATOM 1703 O O . ALA A 1 216 ? 14.971 0.751 -22.878 1.00 82.44 216 ALA A O 1
ATOM 1704 N N . ALA A 1 217 ? 16.608 1.122 -24.371 1.00 83.75 217 ALA A N 1
ATOM 1705 C CA . ALA A 1 217 ? 15.726 1.374 -25.507 1.00 83.75 217 ALA A CA 1
ATOM 1706 C C . ALA A 1 217 ? 15.292 0.083 -26.230 1.00 83.75 217 ALA A C 1
ATOM 1708 O O . ALA A 1 217 ? 14.149 -0.016 -26.682 1.00 83.75 217 ALA A O 1
ATOM 1709 N N . VAL A 1 218 ? 16.178 -0.911 -26.337 1.00 87.75 218 VAL A N 1
ATOM 1710 C CA . VAL A 1 218 ? 15.939 -2.161 -27.081 1.00 87.75 218 VAL A CA 1
ATOM 1711 C C . VAL A 1 218 ? 15.095 -3.158 -26.279 1.00 87.75 218 VAL A C 1
ATOM 1713 O O . VAL A 1 218 ? 14.193 -3.798 -26.830 1.00 87.75 218 VAL A O 1
ATOM 1716 N N . LEU A 1 219 ? 15.329 -3.272 -24.970 1.00 89.31 219 LEU A N 1
ATOM 1717 C CA . LEU A 1 219 ? 14.682 -4.261 -24.103 1.00 89.31 219 LEU A CA 1
ATOM 1718 C C . LEU A 1 219 ? 13.144 -4.212 -24.123 1.00 89.31 219 LEU A C 1
ATOM 1720 O O . LEU A 1 219 ? 12.533 -5.270 -24.313 1.00 89.31 219 LEU A O 1
ATOM 1724 N N . PRO A 1 220 ? 12.477 -3.046 -24.007 1.00 87.81 220 PRO A N 1
ATOM 1725 C CA . PRO A 1 220 ? 11.018 -2.979 -24.095 1.00 87.81 220 PRO A CA 1
ATOM 1726 C C . PRO A 1 220 ? 10.476 -3.511 -25.429 1.00 87.81 220 PRO A C 1
ATOM 1728 O O . PRO A 1 220 ? 9.434 -4.170 -25.460 1.00 87.81 220 PRO A O 1
ATOM 1731 N N . VAL A 1 221 ? 11.189 -3.258 -26.534 1.00 87.19 221 VAL A N 1
ATOM 1732 C CA . VAL A 1 221 ? 10.802 -3.702 -27.883 1.00 87.19 221 VAL A CA 1
ATOM 1733 C C . VAL A 1 221 ? 10.906 -5.222 -27.997 1.00 87.19 221 VAL A C 1
ATOM 1735 O O . VAL A 1 221 ? 9.967 -5.870 -28.465 1.00 87.19 221 VAL A O 1
ATOM 1738 N N . LEU A 1 222 ? 12.007 -5.805 -27.515 1.00 87.81 222 LEU A N 1
ATOM 1739 C CA . LEU A 1 222 ? 12.201 -7.257 -27.501 1.00 87.81 222 LEU A CA 1
ATOM 1740 C C . LEU A 1 222 ? 11.154 -7.960 -26.628 1.00 87.81 222 LEU A C 1
ATOM 1742 O O . LEU A 1 222 ? 10.549 -8.946 -27.055 1.00 87.81 222 LEU A O 1
ATOM 1746 N N . LEU A 1 223 ? 10.878 -7.431 -25.432 1.00 89.38 223 LEU A N 1
ATOM 1747 C CA . LEU A 1 223 ? 9.874 -7.995 -24.528 1.00 89.38 223 LEU A CA 1
ATOM 1748 C C . LEU A 1 223 ? 8.470 -7.937 -25.130 1.00 89.38 223 LEU A C 1
ATOM 1750 O O . LEU A 1 223 ? 7.736 -8.924 -25.047 1.00 89.38 223 LEU A O 1
ATOM 1754 N N . LYS A 1 224 ? 8.121 -6.834 -25.801 1.00 87.19 224 LYS A N 1
ATOM 1755 C CA . LYS A 1 224 ? 6.840 -6.686 -26.502 1.00 87.19 224 LYS A CA 1
ATOM 1756 C C . LYS A 1 224 ? 6.681 -7.712 -27.624 1.00 87.19 224 LYS A C 1
ATOM 1758 O O . LYS A 1 224 ? 5.622 -8.323 -27.745 1.00 87.19 224 LYS A O 1
ATOM 1763 N N . ASN A 1 225 ? 7.736 -7.945 -28.406 1.00 85.50 225 ASN A N 1
ATOM 1764 C CA . ASN A 1 225 ? 7.721 -8.921 -29.499 1.00 85.50 225 ASN A CA 1
ATOM 1765 C C . ASN A 1 225 ? 7.748 -10.377 -29.020 1.00 85.50 225 ASN A C 1
ATOM 1767 O O . ASN A 1 225 ? 7.295 -11.262 -29.741 1.00 85.50 225 ASN A O 1
ATOM 1771 N N . SER A 1 226 ? 8.227 -10.642 -27.801 1.00 83.19 226 SER A N 1
ATOM 1772 C CA . SER A 1 226 ? 8.294 -12.003 -27.256 1.00 83.19 226 SER A CA 1
ATOM 1773 C C . SER A 1 226 ? 6.925 -12.660 -27.030 1.00 83.19 226 SER A C 1
ATOM 1775 O O . SER A 1 226 ? 6.872 -13.872 -26.831 1.00 83.19 226 SER A O 1
ATOM 1777 N N . GLN A 1 227 ? 5.838 -11.875 -26.986 1.00 80.62 227 GLN A N 1
ATOM 1778 C CA . GLN A 1 227 ? 4.472 -12.295 -26.620 1.00 80.62 227 GLN A CA 1
ATOM 1779 C C . GLN A 1 227 ? 4.340 -12.971 -25.239 1.00 80.62 227 GLN A C 1
ATOM 1781 O O . GLN A 1 227 ? 3.257 -13.415 -24.866 1.00 80.62 227 GLN A O 1
ATOM 1786 N N . LYS A 1 228 ? 5.417 -13.021 -24.446 1.00 84.06 228 LYS A N 1
ATOM 1787 C CA . LYS A 1 228 ? 5.423 -13.555 -23.074 1.00 84.06 228 LYS A CA 1
ATOM 1788 C C . LYS A 1 228 ? 5.062 -12.504 -22.027 1.00 84.06 228 LYS A C 1
ATOM 1790 O O . LYS A 1 228 ? 4.771 -12.857 -20.888 1.00 84.06 228 LYS A O 1
ATOM 1795 N N . PHE A 1 229 ? 5.101 -11.230 -22.410 1.00 82.88 229 PHE A N 1
ATOM 1796 C CA . PHE A 1 229 ? 4.807 -10.092 -21.552 1.00 82.88 229 PHE A CA 1
ATOM 1797 C C . PHE A 1 229 ? 3.642 -9.292 -22.128 1.00 82.88 229 PHE A C 1
ATOM 1799 O O . PHE A 1 229 ? 3.594 -8.996 -23.321 1.00 82.88 229 PHE A O 1
ATOM 1806 N N . THR A 1 230 ? 2.710 -8.919 -21.259 1.00 81.56 230 THR A N 1
ATOM 1807 C CA . THR A 1 230 ? 1.652 -7.954 -21.583 1.00 81.56 230 THR A CA 1
ATOM 1808 C C . THR A 1 230 ? 2.207 -6.528 -21.564 1.00 81.56 230 THR A C 1
ATOM 1810 O O . THR A 1 230 ? 3.200 -6.252 -20.891 1.00 81.56 230 THR A O 1
ATOM 1813 N N . ALA A 1 231 ? 1.545 -5.595 -22.254 1.00 74.62 231 ALA A N 1
ATOM 1814 C CA . ALA A 1 231 ? 1.941 -4.183 -22.250 1.00 74.62 231 ALA A CA 1
ATOM 1815 C C . ALA A 1 231 ? 2.026 -3.607 -20.822 1.00 74.62 231 ALA A C 1
ATOM 1817 O O . ALA A 1 231 ? 3.017 -2.973 -20.477 1.00 74.62 231 ALA A O 1
ATOM 1818 N N . ALA A 1 232 ? 1.056 -3.941 -19.964 1.00 70.50 232 ALA A N 1
ATOM 1819 C CA . ALA A 1 232 ? 1.051 -3.528 -18.561 1.00 70.50 232 ALA A CA 1
ATOM 1820 C C . ALA A 1 232 ? 2.257 -4.075 -17.773 1.00 70.50 232 ALA A C 1
ATOM 1822 O O . ALA A 1 232 ? 2.826 -3.376 -16.941 1.00 70.50 232 ALA A O 1
ATOM 1823 N N . GLN A 1 233 ? 2.689 -5.314 -18.039 1.00 75.50 233 GLN A N 1
ATOM 1824 C CA . GLN A 1 233 ? 3.879 -5.880 -17.390 1.00 75.50 233 GLN A CA 1
ATOM 1825 C C . GLN A 1 233 ? 5.174 -5.199 -17.845 1.00 75.50 233 GLN A C 1
ATOM 1827 O O . GLN A 1 233 ? 6.101 -5.074 -17.047 1.00 75.50 233 GLN A O 1
ATOM 1832 N N . ILE A 1 234 ? 5.248 -4.765 -19.107 1.00 80.81 234 ILE A N 1
ATOM 1833 C CA . ILE A 1 234 ? 6.410 -4.037 -19.635 1.00 80.81 234 ILE A CA 1
ATOM 1834 C C . ILE A 1 234 ? 6.476 -2.637 -19.020 1.00 80.81 234 ILE A C 1
ATOM 1836 O O . ILE A 1 234 ? 7.545 -2.226 -18.592 1.00 80.81 234 ILE A O 1
ATOM 1840 N N . GLU A 1 235 ? 5.345 -1.939 -18.894 1.00 75.38 235 GLU A N 1
ATOM 1841 C CA . GLU A 1 235 ? 5.278 -0.621 -18.240 1.00 75.38 235 GLU A CA 1
ATOM 1842 C C . GLU A 1 235 ? 5.674 -0.668 -16.758 1.00 75.38 235 GLU A C 1
ATOM 1844 O O . GLU A 1 235 ? 6.264 0.276 -16.242 1.00 75.38 235 GLU A O 1
ATOM 1849 N N . ARG A 1 236 ? 5.396 -1.790 -16.086 1.00 73.00 236 ARG A N 1
ATOM 1850 C CA . ARG A 1 236 ? 5.770 -2.044 -14.684 1.00 73.00 236 ARG A CA 1
ATOM 1851 C C . ARG A 1 236 ? 7.178 -2.638 -14.531 1.00 73.00 236 ARG A C 1
ATOM 1853 O O . ARG A 1 236 ? 7.554 -3.043 -13.430 1.00 73.00 236 ARG A O 1
ATOM 1860 N N . THR A 1 237 ? 7.950 -2.714 -15.617 1.00 82.25 237 THR A N 1
ATOM 1861 C CA . THR A 1 237 ? 9.355 -3.138 -15.620 1.00 82.25 237 THR A CA 1
ATOM 1862 C C . THR A 1 237 ? 10.260 -1.931 -15.835 1.00 82.25 237 THR A C 1
ATOM 1864 O O . THR A 1 237 ? 10.133 -1.225 -16.831 1.00 82.25 237 THR A O 1
ATOM 1867 N N . GLY A 1 238 ? 11.192 -1.703 -14.914 1.00 81.94 238 GLY A N 1
ATOM 1868 C CA . GLY A 1 238 ? 12.195 -0.652 -15.044 1.00 81.94 238 GLY A CA 1
ATOM 1869 C C . GLY A 1 238 ? 13.403 -1.138 -15.831 1.00 81.94 238 GLY A C 1
ATOM 1870 O O . GLY A 1 238 ? 13.826 -2.282 -15.659 1.00 81.94 238 GLY A O 1
ATOM 1871 N N . PHE A 1 239 ? 14.002 -0.250 -16.627 1.00 85.19 239 PHE A N 1
ATOM 1872 C CA . PHE A 1 239 ? 15.218 -0.527 -17.403 1.00 85.19 239 PHE A CA 1
ATOM 1873 C C . PHE A 1 239 ? 16.362 0.429 -17.025 1.00 85.19 239 PHE A C 1
ATOM 1875 O O . PHE A 1 239 ? 16.706 1.317 -17.809 1.00 85.19 239 PHE A O 1
ATOM 1882 N N . PRO A 1 240 ? 16.922 0.330 -15.803 1.00 78.12 240 PRO A N 1
ATOM 1883 C CA . PRO A 1 240 ? 18.039 1.173 -15.399 1.00 78.12 240 PRO A CA 1
ATOM 1884 C C . PRO A 1 240 ? 19.296 0.813 -16.183 1.00 78.12 240 PRO A C 1
ATOM 1886 O O . PRO A 1 240 ? 19.526 -0.348 -16.514 1.00 78.12 240 PRO A O 1
ATOM 1889 N N . THR A 1 241 ? 20.157 1.795 -16.406 1.00 78.19 241 THR A N 1
ATOM 1890 C CA . THR A 1 241 ? 21.452 1.578 -17.050 1.00 78.19 241 THR A CA 1
ATOM 1891 C C . THR A 1 241 ? 22.558 1.566 -16.009 1.00 78.19 241 THR A C 1
ATOM 1893 O O . THR A 1 241 ? 22.565 2.369 -15.072 1.00 78.19 241 THR A O 1
ATOM 1896 N N . THR A 1 242 ? 23.535 0.688 -16.186 1.00 70.88 242 THR A N 1
ATOM 1897 C CA . THR A 1 242 ? 24.738 0.646 -15.342 1.00 70.88 242 THR A CA 1
ATOM 1898 C C . THR A 1 242 ? 25.867 1.548 -15.856 1.00 70.88 242 THR A C 1
ATOM 1900 O O . THR A 1 242 ? 26.954 1.569 -15.283 1.00 70.88 242 THR A O 1
ATOM 1903 N N . GLU A 1 243 ? 25.585 2.354 -16.880 1.00 63.00 243 GLU A N 1
ATOM 1904 C CA . GLU A 1 243 ? 26.494 3.312 -17.505 1.00 63.00 243 GLU A CA 1
ATOM 1905 C C . GLU A 1 243 ? 26.837 4.496 -16.572 1.00 63.00 243 GLU A C 1
ATOM 1907 O O . GLU A 1 243 ? 26.015 5.377 -16.307 1.00 63.00 243 GLU A O 1
ATOM 1912 N N . GLY A 1 244 ? 28.072 4.518 -16.059 1.00 46.34 244 GLY A N 1
ATOM 1913 C CA . GLY A 1 244 ? 28.586 5.582 -15.195 1.00 46.34 244 GLY A CA 1
ATOM 1914 C C . GLY A 1 244 ? 30.019 5.315 -14.720 1.00 46.34 244 GLY A C 1
ATOM 1915 O O . GLY A 1 244 ? 30.218 4.580 -13.757 1.00 46.34 244 GLY A O 1
ATOM 1916 N N . ALA A 1 245 ? 30.979 5.990 -15.368 1.00 36.97 245 ALA A N 1
ATOM 1917 C CA . ALA A 1 245 ? 32.442 5.934 -15.205 1.00 36.97 245 ALA A CA 1
ATOM 1918 C C . ALA A 1 245 ? 33.143 4.743 -15.892 1.00 36.97 245 ALA A C 1
ATOM 1920 O O . ALA A 1 245 ? 33.040 3.614 -15.425 1.00 36.97 245 ALA A O 1
ATOM 1921 N N . ASP A 1 246 ? 33.892 5.040 -16.967 1.00 44.09 246 ASP A N 1
ATOM 1922 C CA . ASP A 1 246 ? 34.867 4.200 -17.691 1.00 44.09 246 ASP A CA 1
ATOM 1923 C C . ASP A 1 246 ? 34.993 2.753 -17.171 1.00 44.09 246 ASP A C 1
ATOM 1925 O O . ASP A 1 246 ? 35.816 2.427 -16.300 1.00 44.09 246 ASP A O 1
ATOM 1929 N N . SER A 1 247 ? 34.129 1.895 -17.720 1.00 49.69 247 SER A N 1
ATOM 1930 C CA . SER A 1 247 ? 33.849 0.508 -17.329 1.00 49.69 247 SER A CA 1
ATOM 1931 C C . SER A 1 247 ? 34.783 -0.517 -17.982 1.00 49.69 247 SER A C 1
ATOM 1933 O O . SER A 1 247 ? 34.434 -1.684 -18.132 1.00 49.69 247 SER A O 1
ATOM 1935 N N . SER A 1 248 ? 36.008 -0.126 -18.321 1.00 53.56 248 SER A N 1
ATOM 1936 C CA . SER A 1 248 ? 36.997 -0.986 -18.986 1.00 53.56 248 SER A CA 1
ATOM 1937 C C . SER A 1 248 ? 37.612 -2.076 -18.084 1.00 53.56 248 SER A C 1
ATOM 1939 O O . SER A 1 248 ? 38.539 -2.761 -18.502 1.00 53.56 248 SER A O 1
ATOM 1941 N N . SER A 1 249 ? 37.125 -2.265 -16.848 1.00 62.28 249 SER A N 1
ATOM 1942 C CA . SER A 1 249 ? 37.622 -3.289 -15.914 1.00 62.28 249 SER A CA 1
ATOM 1943 C C . SER A 1 249 ? 36.491 -4.029 -15.194 1.00 62.28 249 SER A C 1
ATOM 1945 O O . SER A 1 249 ? 35.608 -3.403 -14.598 1.00 62.28 249 SER A O 1
ATOM 1947 N N . SER A 1 250 ? 36.584 -5.362 -15.163 1.00 62.12 250 SER A N 1
ATOM 1948 C CA . SER A 1 250 ? 35.624 -6.290 -14.544 1.00 62.12 250 SER A CA 1
ATOM 1949 C C . SER A 1 250 ? 35.338 -5.971 -13.065 1.00 62.12 250 SER A C 1
ATOM 1951 O O . SER A 1 250 ? 34.196 -6.049 -12.614 1.00 62.12 250 SER A O 1
ATOM 1953 N N . ALA A 1 251 ? 36.340 -5.499 -12.310 1.00 65.19 251 ALA A N 1
ATOM 1954 C CA . ALA A 1 251 ? 36.187 -5.114 -10.900 1.00 65.19 251 ALA A CA 1
ATOM 1955 C C . ALA A 1 251 ? 35.312 -3.859 -10.701 1.00 65.19 251 ALA A C 1
ATOM 1957 O O . ALA A 1 251 ? 34.577 -3.734 -9.715 1.00 65.19 251 ALA A O 1
ATOM 1958 N N . LYS A 1 252 ? 35.348 -2.919 -11.652 1.00 67.31 252 LYS A N 1
ATOM 1959 C CA . LYS A 1 252 ? 34.487 -1.728 -11.616 1.00 67.31 252 LYS A CA 1
ATOM 1960 C C . LYS A 1 252 ? 33.041 -2.087 -11.953 1.00 67.31 252 LYS A C 1
ATOM 1962 O O . LYS A 1 252 ? 32.136 -1.585 -11.290 1.00 67.31 252 LYS A O 1
ATOM 1967 N N . LYS A 1 253 ? 32.823 -3.002 -12.907 1.00 71.69 253 LYS A N 1
ATOM 1968 C CA . LYS A 1 253 ? 31.487 -3.526 -13.238 1.00 71.69 253 LYS A CA 1
ATOM 1969 C C . LYS A 1 253 ? 30.835 -4.196 -12.022 1.00 71.69 253 LYS A C 1
ATOM 1971 O O . LYS A 1 253 ? 29.701 -3.866 -11.680 1.00 71.69 253 LYS A O 1
ATOM 1976 N N . GLN A 1 254 ? 31.583 -5.027 -11.289 1.00 77.50 254 GLN A N 1
ATOM 1977 C CA . GLN A 1 254 ? 31.119 -5.616 -10.025 1.00 77.50 254 GLN A CA 1
ATOM 1978 C C . GLN A 1 254 ? 30.797 -4.550 -8.963 1.00 77.50 254 GLN A C 1
ATOM 1980 O O . GLN A 1 254 ? 29.779 -4.635 -8.280 1.00 77.50 254 GLN A O 1
ATOM 1985 N N . THR A 1 255 ? 31.621 -3.502 -8.856 1.00 71.56 255 THR A N 1
ATOM 1986 C CA . THR A 1 255 ? 31.374 -2.387 -7.927 1.00 71.56 255 THR A CA 1
ATOM 1987 C C . THR A 1 255 ? 30.056 -1.671 -8.235 1.00 71.56 255 THR A C 1
ATOM 1989 O O . THR A 1 255 ? 29.337 -1.291 -7.314 1.00 71.56 255 THR A O 1
ATOM 1992 N N . ILE A 1 256 ? 29.711 -1.489 -9.513 1.00 68.94 256 ILE A N 1
ATOM 1993 C CA . ILE A 1 256 ? 28.439 -0.876 -9.915 1.00 68.94 256 ILE A CA 1
ATOM 1994 C C . ILE A 1 256 ? 27.266 -1.772 -9.509 1.00 68.94 256 ILE A C 1
ATOM 1996 O O . ILE A 1 256 ? 26.321 -1.275 -8.897 1.00 68.94 256 ILE A O 1
ATOM 2000 N N . VAL A 1 257 ? 27.348 -3.083 -9.759 1.00 78.62 257 VAL A N 1
ATOM 2001 C CA . VAL A 1 257 ? 26.324 -4.046 -9.315 1.00 78.62 257 VAL A CA 1
ATOM 2002 C C . VAL A 1 257 ? 26.120 -3.963 -7.799 1.00 78.62 257 VAL A C 1
ATOM 2004 O O . VAL A 1 257 ? 24.998 -3.758 -7.345 1.00 78.62 257 VAL A O 1
ATOM 2007 N N . LEU A 1 258 ? 27.205 -4.003 -7.021 1.00 75.44 258 LEU A N 1
ATOM 2008 C CA . LEU A 1 258 ? 27.158 -3.899 -5.559 1.00 75.44 258 LEU A CA 1
ATOM 2009 C C . LEU A 1 258 ? 26.583 -2.565 -5.064 1.00 75.44 258 LEU A C 1
ATOM 2011 O O . LEU A 1 258 ? 25.869 -2.543 -4.065 1.00 75.44 258 LEU A O 1
ATOM 2015 N N . ARG A 1 259 ? 26.863 -1.449 -5.750 1.00 66.06 259 ARG A N 1
ATOM 2016 C CA . ARG A 1 259 ? 26.266 -0.141 -5.424 1.00 66.06 259 ARG A CA 1
ATOM 2017 C C . ARG A 1 259 ? 24.755 -0.153 -5.609 1.00 66.06 259 ARG A C 1
ATOM 2019 O O . ARG A 1 259 ? 24.050 0.344 -4.739 1.00 66.06 259 ARG A O 1
ATOM 2026 N N . TYR A 1 260 ? 24.273 -0.727 -6.708 1.00 69.94 260 TYR A N 1
ATOM 2027 C CA . TYR A 1 260 ? 22.840 -0.873 -6.946 1.00 69.94 260 TYR A CA 1
ATOM 2028 C C . TYR A 1 260 ? 22.184 -1.783 -5.904 1.00 69.94 260 TYR A C 1
ATOM 2030 O O . TYR A 1 260 ? 21.156 -1.412 -5.353 1.00 69.94 260 TYR A O 1
ATOM 2038 N N . GLU A 1 261 ? 22.791 -2.925 -5.577 1.00 76.50 261 GLU A N 1
ATOM 2039 C CA . GLU A 1 261 ? 22.275 -3.825 -4.536 1.00 76.50 261 GLU A CA 1
ATOM 2040 C C . GLU A 1 261 ? 22.220 -3.148 -3.162 1.00 76.50 261 GLU A C 1
ATOM 2042 O O . GLU A 1 261 ? 21.202 -3.218 -2.476 1.00 76.50 261 GLU A O 1
ATOM 2047 N N . LYS A 1 262 ? 23.277 -2.418 -2.785 1.00 63.31 262 LYS A N 1
ATOM 2048 C CA . LYS A 1 262 ? 23.312 -1.660 -1.531 1.00 63.31 262 LYS A CA 1
ATOM 2049 C C . LYS A 1 262 ? 22.240 -0.570 -1.497 1.00 63.31 262 LYS A C 1
ATOM 2051 O O . LYS A 1 262 ? 21.532 -0.444 -0.507 1.00 63.31 262 LYS A O 1
ATOM 2056 N N . MET A 1 263 ? 22.086 0.179 -2.587 1.00 60.34 263 MET A N 1
ATOM 2057 C CA . MET A 1 263 ? 21.044 1.198 -2.715 1.00 60.34 263 MET A CA 1
ATOM 2058 C C . MET A 1 263 ? 19.643 0.581 -2.603 1.00 60.34 263 MET A C 1
ATOM 2060 O O . MET A 1 263 ? 18.794 1.112 -1.897 1.00 60.34 263 MET A O 1
ATOM 2064 N N . LEU A 1 264 ? 19.391 -0.558 -3.254 1.00 66.38 264 LEU A N 1
ATOM 2065 C CA . LEU A 1 264 ? 18.110 -1.259 -3.150 1.00 66.38 264 LEU A CA 1
ATOM 2066 C C . LEU A 1 264 ? 17.844 -1.765 -1.729 1.00 66.38 264 LEU A C 1
ATOM 2068 O O . LEU A 1 264 ? 16.701 -1.745 -1.286 1.00 66.38 264 LEU A O 1
ATOM 2072 N N . GLN A 1 265 ? 18.877 -2.189 -1.003 1.00 63.97 265 GLN A N 1
ATOM 2073 C CA . GLN A 1 265 ? 18.762 -2.575 0.400 1.00 63.97 265 GLN A CA 1
ATOM 2074 C C . GLN A 1 265 ? 18.458 -1.374 1.307 1.00 63.97 265 GLN A C 1
ATOM 2076 O O . GLN A 1 265 ? 17.561 -1.463 2.139 1.00 63.97 265 GLN A O 1
ATOM 2081 N N . GLU A 1 266 ? 19.161 -0.253 1.122 1.00 51.84 266 GLU A N 1
ATOM 2082 C CA . GLU A 1 266 ? 18.955 0.994 1.876 1.00 51.84 266 GLU A CA 1
ATOM 2083 C C . GLU A 1 266 ? 17.557 1.591 1.647 1.00 51.84 266 GLU A C 1
ATOM 2085 O O . GLU A 1 266 ? 16.983 2.184 2.555 1.00 51.84 266 GLU A O 1
ATOM 2090 N N . LEU A 1 267 ? 16.985 1.394 0.457 1.00 53.06 267 LEU A N 1
ATOM 2091 C CA . LEU A 1 267 ? 15.620 1.807 0.116 1.00 53.06 267 LEU A CA 1
ATOM 2092 C C . LEU A 1 267 ? 14.545 0.784 0.536 1.00 53.06 267 LEU A C 1
ATOM 2094 O O . LEU A 1 267 ? 13.395 0.914 0.119 1.00 53.06 267 LEU A O 1
ATOM 2098 N N . GLU A 1 268 ? 14.908 -0.264 1.288 1.00 55.66 268 GLU A N 1
ATOM 2099 C CA . GLU A 1 268 ? 14.039 -1.405 1.638 1.00 55.66 268 GLU A CA 1
ATOM 2100 C C . GLU A 1 268 ? 13.362 -2.074 0.426 1.00 55.66 268 GLU A C 1
ATOM 2102 O O . GLU A 1 268 ? 12.336 -2.749 0.516 1.00 55.66 268 GLU A O 1
ATOM 2107 N N . MET A 1 269 ? 13.971 -1.926 -0.744 1.00 60.41 269 MET A N 1
ATOM 2108 C CA . MET A 1 269 ? 13.538 -2.508 -2.006 1.00 60.41 269 MET A CA 1
ATOM 2109 C C . MET A 1 269 ? 14.235 -3.837 -2.297 1.00 60.41 269 MET A C 1
ATOM 2111 O O . MET A 1 269 ? 14.167 -4.333 -3.418 1.00 60.41 269 MET A O 1
ATOM 2115 N N . ALA A 1 270 ? 14.892 -4.452 -1.312 1.00 60.16 270 ALA A N 1
ATOM 2116 C CA . ALA A 1 270 ? 15.618 -5.707 -1.496 1.00 60.16 270 ALA A CA 1
ATOM 2117 C C . ALA A 1 270 ? 14.737 -6.842 -2.060 1.00 60.16 270 ALA A C 1
ATOM 2119 O O . ALA A 1 270 ? 15.257 -7.725 -2.741 1.00 60.16 270 ALA A O 1
ATOM 2120 N N . SER A 1 271 ? 13.418 -6.789 -1.845 1.00 66.19 271 SER A N 1
ATOM 2121 C CA . SER A 1 271 ? 12.438 -7.753 -2.362 1.00 66.19 271 SER A CA 1
ATOM 2122 C C . SER A 1 271 ? 12.012 -7.528 -3.820 1.00 66.19 271 SER A C 1
ATOM 2124 O O . SER A 1 271 ? 11.339 -8.394 -4.381 1.00 66.19 271 SER A O 1
ATOM 2126 N N . ILE A 1 272 ? 12.392 -6.413 -4.465 1.00 75.31 272 ILE A N 1
ATOM 2127 C CA . ILE A 1 272 ? 12.054 -6.177 -5.875 1.00 75.31 272 ILE A CA 1
ATOM 2128 C C . ILE A 1 272 ? 12.750 -7.209 -6.768 1.00 75.31 272 ILE A C 1
ATOM 2130 O O . ILE A 1 272 ? 13.967 -7.415 -6.679 1.00 75.31 272 ILE A O 1
ATOM 2134 N N . ALA A 1 273 ? 11.989 -7.8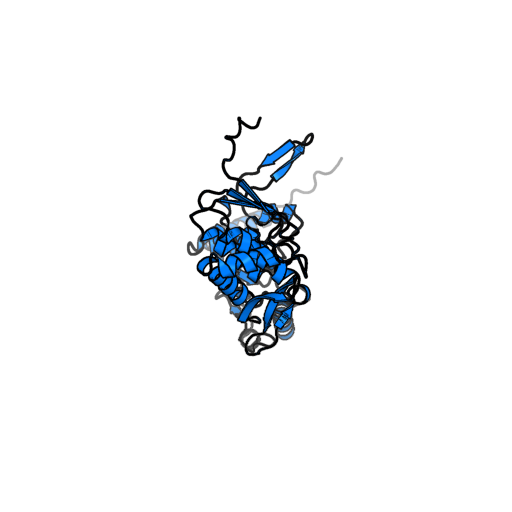52 -7.655 1.00 82.56 273 ALA A N 1
ATOM 2135 C CA . ALA A 1 273 ? 12.555 -8.792 -8.613 1.00 82.56 273 ALA A CA 1
ATOM 2136 C C . ALA A 1 273 ? 13.490 -8.043 -9.569 1.00 82.56 273 ALA A C 1
ATOM 2138 O O . ALA A 1 273 ? 13.093 -7.063 -10.193 1.00 82.56 273 ALA A O 1
ATOM 2139 N N . ARG A 1 274 ? 14.738 -8.486 -9.709 1.00 88.25 274 ARG A N 1
ATOM 2140 C CA . ARG A 1 274 ? 15.718 -7.797 -10.555 1.00 88.25 274 ARG A CA 1
ATOM 2141 C C . ARG A 1 274 ? 16.593 -8.759 -11.332 1.00 88.25 274 ARG A C 1
ATOM 2143 O O . ARG A 1 274 ? 16.749 -9.910 -10.938 1.00 88.25 274 ARG A O 1
ATOM 2150 N N . LEU A 1 275 ? 17.127 -8.278 -12.445 1.00 89.56 275 LEU A N 1
ATOM 2151 C CA . LEU A 1 275 ? 18.046 -8.995 -13.316 1.00 89.56 275 LEU A CA 1
ATOM 2152 C C . LEU A 1 275 ? 19.080 -8.009 -13.852 1.00 89.56 275 LEU A C 1
ATOM 2154 O O . LEU A 1 275 ? 18.707 -6.983 -14.411 1.00 89.56 275 LEU A O 1
ATOM 2158 N N . TYR A 1 276 ? 20.359 -8.341 -13.730 1.00 88.06 276 TYR A N 1
ATOM 2159 C CA . TYR A 1 276 ? 21.432 -7.627 -14.414 1.00 88.06 276 TYR A CA 1
ATOM 2160 C C . TYR A 1 276 ? 21.715 -8.357 -15.716 1.00 88.06 276 TYR A C 1
ATOM 2162 O O . TYR A 1 276 ? 22.200 -9.492 -15.699 1.00 88.06 276 TYR A O 1
ATOM 2170 N N . LEU A 1 277 ? 21.353 -7.730 -16.827 1.00 88.62 277 LEU A N 1
ATOM 2171 C CA . LEU A 1 277 ? 21.578 -8.270 -18.153 1.00 88.62 277 LEU A CA 1
ATOM 2172 C C . LEU A 1 277 ? 22.866 -7.678 -18.722 1.00 88.62 277 LEU A C 1
ATOM 2174 O O . LEU A 1 277 ? 23.126 -6.487 -18.563 1.00 88.62 277 LEU A O 1
ATOM 2178 N N . ARG A 1 278 ? 23.670 -8.541 -19.333 1.00 87.00 278 ARG A N 1
ATOM 2179 C CA . ARG A 1 278 ? 24.956 -8.203 -19.931 1.00 87.00 278 ARG A CA 1
ATOM 2180 C C . ARG A 1 278 ? 25.053 -8.729 -21.349 1.00 87.00 278 ARG A C 1
ATOM 2182 O O . ARG A 1 278 ? 24.430 -9.745 -21.684 1.00 87.00 278 ARG A O 1
ATOM 2189 N N . ASP A 1 279 ? 25.854 -8.045 -22.137 1.00 86.44 279 ASP A N 1
ATOM 2190 C CA . ASP A 1 279 ? 26.170 -8.410 -23.504 1.00 86.44 279 ASP A CA 1
ATOM 2191 C C . ASP A 1 279 ? 27.058 -9.658 -23.556 1.00 86.44 279 ASP A C 1
ATOM 2193 O O . ASP A 1 279 ? 27.727 -10.031 -22.591 1.00 86.44 279 ASP A O 1
ATOM 2197 N N . GLY A 1 280 ? 26.993 -10.400 -24.660 1.00 81.50 280 GLY A N 1
ATOM 2198 C CA . GLY A 1 280 ? 27.662 -11.699 -24.787 1.00 81.50 280 GLY A CA 1
ATOM 2199 C C . GLY A 1 280 ? 29.170 -11.617 -25.034 1.00 81.50 280 GLY A C 1
ATOM 2200 O O . GLY A 1 280 ? 29.816 -12.659 -25.145 1.00 81.50 280 GLY A O 1
ATOM 2201 N N . ASP A 1 281 ? 29.729 -10.414 -25.159 1.00 80.31 281 ASP A N 1
ATOM 2202 C CA . ASP A 1 281 ? 31.146 -10.160 -25.436 1.00 80.31 281 ASP A CA 1
ATOM 2203 C C . ASP A 1 281 ? 32.049 -10.234 -24.188 1.00 80.31 281 ASP A C 1
ATOM 2205 O O . ASP A 1 281 ? 33.279 -10.214 -24.299 1.00 80.31 281 ASP A O 1
ATOM 2209 N N . ALA A 1 282 ? 31.454 -10.384 -23.003 1.00 78.56 282 ALA A N 1
ATOM 2210 C CA . ALA A 1 282 ? 32.173 -10.441 -21.740 1.00 78.56 282 ALA A CA 1
ATOM 2211 C C . ALA A 1 282 ? 33.128 -11.642 -21.644 1.00 78.56 282 ALA A C 1
ATOM 2213 O O . ALA A 1 282 ? 32.756 -12.799 -21.881 1.00 78.56 282 ALA A O 1
ATOM 2214 N N . ALA A 1 283 ? 34.358 -11.370 -21.201 1.00 79.69 283 ALA A N 1
ATOM 2215 C CA . ALA A 1 283 ? 35.388 -12.384 -21.018 1.00 79.69 283 ALA A CA 1
ATOM 2216 C C . ALA A 1 283 ? 35.014 -13.411 -19.914 1.00 79.69 283 ALA A C 1
ATOM 2218 O O . ALA A 1 283 ? 34.287 -13.077 -18.974 1.00 79.69 283 ALA A O 1
ATOM 2219 N N . PRO A 1 284 ? 35.489 -14.673 -19.979 1.00 79.69 284 PRO A N 1
ATOM 2220 C CA . PRO A 1 284 ? 35.083 -15.725 -19.033 1.00 79.69 284 PRO A CA 1
ATOM 2221 C C . PRO A 1 284 ? 35.395 -15.422 -17.557 1.00 79.69 284 PRO A C 1
ATOM 2223 O O . PRO A 1 284 ? 34.668 -15.841 -16.653 1.00 79.69 284 PRO A O 1
ATOM 2226 N N . ASP A 1 285 ? 36.476 -14.689 -17.303 1.00 78.44 285 ASP A N 1
ATOM 2227 C CA . ASP A 1 285 ? 36.869 -14.201 -15.981 1.00 78.44 285 ASP A CA 1
ATOM 2228 C C . ASP A 1 285 ? 35.892 -13.140 -15.454 1.00 78.44 285 ASP A C 1
ATOM 2230 O O . ASP A 1 285 ? 35.505 -13.184 -14.286 1.00 78.44 285 ASP A O 1
ATOM 2234 N N . GLU A 1 286 ? 35.416 -12.243 -16.321 1.00 78.00 286 GLU A N 1
ATOM 2235 C CA . GLU A 1 286 ? 34.360 -11.283 -16.001 1.00 78.00 286 GLU A CA 1
ATOM 2236 C C . GLU A 1 286 ? 33.030 -11.987 -15.689 1.00 78.00 286 GLU A C 1
ATOM 2238 O O . GLU A 1 286 ? 32.389 -11.675 -14.680 1.00 78.00 286 GLU A O 1
ATOM 2243 N N . GLN A 1 287 ? 32.641 -12.973 -16.504 1.00 79.12 287 GLN A N 1
ATOM 2244 C CA . GLN A 1 287 ? 31.420 -13.751 -16.276 1.00 79.12 287 GLN A CA 1
ATOM 2245 C C . GLN A 1 287 ? 31.443 -14.431 -14.907 1.00 79.12 287 GLN A C 1
ATOM 2247 O O . GLN A 1 287 ? 30.476 -14.332 -14.151 1.00 79.12 287 GLN A O 1
ATOM 2252 N N . THR A 1 288 ? 32.574 -15.051 -14.563 1.00 79.06 288 THR A N 1
ATOM 2253 C CA . THR A 1 288 ? 32.770 -15.716 -13.269 1.00 79.06 288 THR A CA 1
ATOM 2254 C C . THR A 1 288 ? 32.703 -14.719 -12.110 1.00 79.06 288 THR A C 1
ATOM 2256 O O . THR A 1 288 ? 32.039 -14.984 -11.109 1.00 79.06 288 THR A O 1
ATOM 2259 N N . LEU A 1 289 ? 33.336 -13.550 -12.253 1.00 80.88 289 LEU A N 1
ATOM 2260 C CA . LEU A 1 289 ? 33.35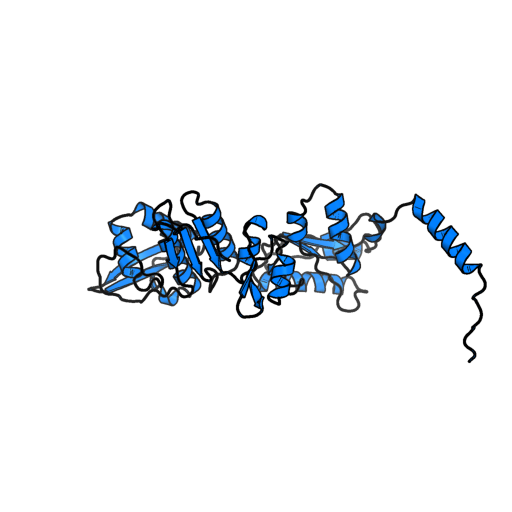4 -12.508 -11.225 1.00 80.88 289 LEU A CA 1
ATOM 2261 C C . LEU A 1 289 ? 31.955 -11.938 -10.946 1.00 80.88 289 LEU A C 1
ATOM 2263 O O . LEU A 1 289 ? 31.544 -11.812 -9.793 1.00 80.88 289 LEU A O 1
ATOM 2267 N N . LEU A 1 290 ? 31.211 -11.592 -11.997 1.00 78.75 290 LEU A N 1
ATOM 2268 C CA . LEU A 1 290 ? 29.891 -10.976 -11.865 1.00 78.75 290 LEU A CA 1
ATOM 2269 C C . LEU A 1 290 ? 28.824 -11.985 -11.426 1.00 78.75 290 LEU A C 1
ATOM 2271 O O . LEU A 1 290 ? 28.024 -11.656 -10.555 1.00 78.75 290 LEU A O 1
ATOM 2275 N N . MET A 1 291 ? 28.838 -13.220 -11.945 1.00 79.88 291 MET A N 1
ATOM 2276 C CA . MET A 1 291 ? 27.9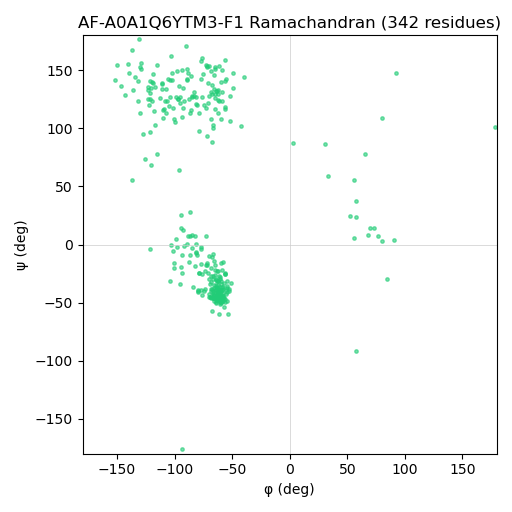25 -14.272 -11.473 1.00 79.88 291 MET A CA 1
ATOM 2277 C C . MET A 1 291 ? 28.212 -14.706 -10.030 1.00 79.88 291 MET A C 1
ATOM 2279 O O . MET A 1 291 ? 27.297 -15.138 -9.336 1.00 79.88 291 MET A O 1
ATOM 2283 N N . GLY A 1 292 ? 29.461 -14.576 -9.571 1.00 78.88 292 GLY A N 1
ATOM 2284 C CA . GLY A 1 292 ? 29.859 -14.812 -8.182 1.00 78.88 292 GLY A CA 1
ATOM 2285 C C . GLY A 1 292 ? 29.611 -13.627 -7.244 1.00 78.88 292 GLY A C 1
ATOM 2286 O O . GLY A 1 292 ? 30.067 -13.654 -6.105 1.00 78.88 292 GLY A O 1
ATOM 2287 N N . THR A 1 293 ? 28.942 -12.564 -7.703 1.00 81.38 293 THR A N 1
ATOM 2288 C CA . THR A 1 293 ? 28.644 -11.405 -6.853 1.00 81.38 293 THR A CA 1
ATOM 2289 C C . THR A 1 293 ? 27.498 -11.730 -5.906 1.00 81.38 293 THR A C 1
ATOM 2291 O O . THR A 1 293 ? 26.422 -12.140 -6.339 1.00 81.38 293 THR A O 1
ATOM 2294 N N . GLU A 1 294 ? 27.717 -11.508 -4.615 1.00 82.19 294 GLU A N 1
ATOM 2295 C CA . GLU A 1 294 ? 26.716 -11.722 -3.572 1.00 82.19 294 GLU A CA 1
ATOM 2296 C C . GLU A 1 294 ? 26.092 -10.402 -3.114 1.00 82.19 294 GLU A C 1
ATOM 2298 O O . GLU A 1 294 ? 26.728 -9.345 -3.090 1.00 82.19 294 GLU A O 1
ATOM 2303 N N . GLN A 1 295 ? 24.822 -10.477 -2.736 1.00 74.56 295 GLN A N 1
ATOM 2304 C CA . GLN A 1 295 ? 24.073 -9.375 -2.159 1.00 74.56 295 GLN A CA 1
ATOM 2305 C C . GLN A 1 295 ? 24.649 -8.992 -0.785 1.00 74.56 295 GLN A C 1
ATOM 2307 O O . GLN A 1 295 ? 24.849 -9.869 0.068 1.00 74.56 295 GLN A O 1
ATOM 2312 N N . PRO A 1 296 ? 24.859 -7.691 -0.514 1.00 63.62 296 PRO A N 1
ATOM 2313 C CA . PRO A 1 296 ? 25.345 -7.231 0.780 1.00 63.62 296 PRO A CA 1
ATOM 2314 C C . PRO A 1 296 ? 24.398 -7.648 1.920 1.00 63.62 296 PRO A C 1
ATOM 2316 O O . PRO A 1 296 ? 23.206 -7.351 1.916 1.00 63.62 296 PRO A O 1
ATOM 2319 N N . GLY A 1 297 ? 24.921 -8.360 2.918 1.00 62.56 297 GLY A N 1
ATOM 2320 C CA . GLY A 1 297 ? 24.186 -8.744 4.130 1.00 62.56 297 GLY A CA 1
ATOM 2321 C C . GLY A 1 297 ? 23.332 -10.016 4.037 1.00 62.56 297 GLY A C 1
ATOM 2322 O O . GLY A 1 297 ? 23.206 -10.694 5.052 1.00 62.56 297 GLY A O 1
ATOM 2323 N N . SER A 1 298 ? 22.790 -10.383 2.868 1.00 65.44 298 SER A N 1
ATOM 2324 C CA . SER A 1 298 ? 22.020 -11.635 2.703 1.00 65.44 298 SER A CA 1
ATOM 2325 C C . SER A 1 298 ? 22.872 -12.817 2.224 1.00 65.44 298 SER A C 1
ATOM 2327 O O . SER A 1 298 ? 22.492 -13.965 2.453 1.00 65.44 298 SER A O 1
ATOM 2329 N N . GLY A 1 299 ? 24.002 -12.554 1.551 1.00 67.50 299 GLY A N 1
ATOM 2330 C CA . GLY A 1 299 ? 24.865 -13.589 0.966 1.00 67.50 299 GLY A CA 1
ATOM 2331 C C . GLY A 1 299 ? 24.233 -14.332 -0.220 1.00 67.50 299 GLY A C 1
ATOM 2332 O O . GLY A 1 299 ? 24.770 -15.334 -0.681 1.00 67.50 299 GLY A O 1
ATOM 2333 N N . GLN A 1 300 ? 23.075 -13.886 -0.720 1.00 77.38 300 GLN A N 1
ATOM 2334 C CA . GLN A 1 300 ? 22.452 -14.487 -1.900 1.00 77.38 300 GLN A CA 1
ATOM 2335 C C . GLN A 1 300 ? 23.152 -14.026 -3.177 1.00 77.38 300 GLN A C 1
ATOM 2337 O O . GLN A 1 300 ? 23.505 -12.856 -3.307 1.00 77.38 300 GLN A O 1
ATOM 2342 N N . ALA A 1 301 ? 23.303 -14.923 -4.151 1.00 81.75 301 ALA A N 1
ATOM 2343 C CA . ALA A 1 301 ? 23.875 -14.572 -5.446 1.00 81.75 301 ALA A CA 1
ATOM 2344 C C . ALA A 1 301 ? 22.994 -13.548 -6.180 1.00 81.75 301 ALA A C 1
ATOM 2346 O O . ALA A 1 301 ? 21.775 -13.717 -6.298 1.00 81.75 301 ALA A O 1
ATOM 2347 N N . VAL A 1 302 ? 23.618 -12.495 -6.704 1.00 85.50 302 VAL A N 1
ATOM 2348 C CA . VAL A 1 302 ? 22.945 -11.497 -7.534 1.00 85.50 302 VAL A CA 1
ATOM 2349 C C . VAL A 1 302 ? 22.551 -12.146 -8.869 1.00 85.50 302 VAL A C 1
ATOM 2351 O O . VAL A 1 302 ? 23.381 -12.793 -9.511 1.00 85.50 302 VAL A O 1
ATOM 2354 N N . PRO A 1 303 ? 21.299 -11.986 -9.334 1.00 87.25 303 PRO A N 1
ATOM 2355 C CA . PRO A 1 303 ? 20.860 -12.545 -10.607 1.00 87.25 303 PRO A CA 1
ATOM 2356 C C . PRO A 1 303 ? 21.491 -11.776 -11.777 1.00 87.25 303 PRO A C 1
ATOM 2358 O O . PRO A 1 303 ? 20.952 -10.773 -12.245 1.00 87.25 303 PRO A O 1
ATOM 2361 N N . VAL A 1 304 ? 22.631 -12.269 -12.262 1.00 88.88 304 VAL A N 1
ATOM 2362 C CA .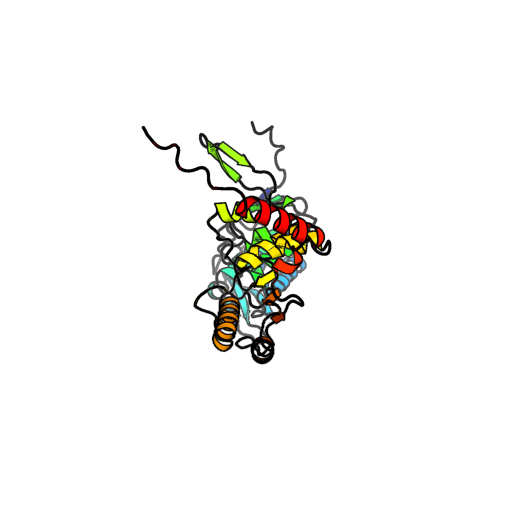 VAL A 1 304 ? 23.315 -11.777 -13.466 1.00 88.88 304 VAL A CA 1
ATOM 2363 C C . VAL A 1 304 ? 23.149 -12.784 -14.606 1.00 88.88 304 VAL A C 1
ATOM 2365 O O . VAL A 1 304 ? 23.325 -13.992 -14.416 1.00 88.88 304 VAL A O 1
ATOM 2368 N N . LYS A 1 305 ? 22.803 -12.307 -15.806 1.00 89.44 305 LYS A N 1
ATOM 2369 C CA . LYS A 1 305 ? 22.709 -13.125 -17.024 1.00 89.44 305 LYS A CA 1
ATOM 2370 C C . LYS A 1 305 ? 23.389 -12.438 -18.198 1.00 89.44 305 LYS A C 1
ATOM 2372 O O . LYS A 1 305 ? 23.286 -11.229 -18.352 1.00 89.44 305 LYS A O 1
ATOM 2377 N N . TYR A 1 306 ? 24.011 -13.252 -19.041 1.00 87.25 306 TYR A N 1
ATOM 2378 C CA . TYR A 1 306 ? 24.647 -12.826 -20.282 1.00 87.25 306 TYR A CA 1
ATOM 2379 C C . TYR A 1 306 ? 23.801 -13.254 -21.475 1.00 87.25 306 TYR A C 1
ATOM 2381 O O . TYR A 1 306 ? 23.203 -14.338 -21.468 1.00 87.25 306 TYR A O 1
ATOM 2389 N N . LEU A 1 307 ? 23.738 -12.394 -22.484 1.00 86.38 307 LEU A N 1
ATOM 2390 C CA . LEU A 1 307 ? 23.062 -12.684 -23.736 1.00 86.38 307 LEU A CA 1
ATOM 2391 C C . LEU A 1 307 ? 23.893 -13.649 -24.601 1.00 86.38 307 LEU A C 1
ATOM 2393 O O . LEU A 1 307 ? 25.117 -13.586 -24.612 1.00 86.38 307 LEU A O 1
ATOM 2397 N N . PRO A 1 308 ? 23.240 -14.531 -25.382 1.00 83.81 308 PRO A N 1
ATOM 2398 C CA . PRO A 1 308 ? 23.920 -15.355 -26.386 1.00 83.81 308 PRO A CA 1
ATOM 2399 C C . PRO A 1 308 ? 24.585 -14.566 -27.524 1.00 83.81 308 PRO A C 1
ATOM 2401 O O . PRO A 1 308 ? 25.452 -15.098 -28.213 1.00 83.81 308 PRO A O 1
ATOM 2404 N N . CYS A 1 309 ? 24.128 -13.339 -27.776 1.00 82.12 309 CYS A N 1
ATOM 2405 C CA . CYS A 1 309 ? 24.659 -12.477 -28.825 1.00 82.12 309 CYS A CA 1
ATOM 2406 C C . CYS A 1 309 ? 25.658 -11.492 -28.229 1.00 82.12 309 CYS A C 1
ATOM 2408 O O . CYS A 1 309 ? 25.488 -11.070 -27.092 1.00 82.12 309 CYS A O 1
ATOM 2410 N N . VAL A 1 310 ? 26.645 -11.109 -29.042 1.00 83.62 310 VAL A N 1
ATOM 2411 C CA . VAL A 1 310 ? 27.725 -10.183 -28.663 1.00 83.62 310 VAL A CA 1
ATOM 2412 C C . VAL A 1 310 ? 27.187 -8.859 -28.132 1.00 83.62 310 VAL A C 1
ATOM 2414 O O . VAL A 1 310 ? 27.733 -8.371 -27.171 1.00 83.62 310 VAL A O 1
ATOM 2417 N N . GLU A 1 311 ? 26.112 -8.338 -28.720 1.00 84.25 311 GLU A N 1
ATOM 2418 C CA . GLU A 1 311 ? 25.464 -7.068 -28.374 1.00 84.25 311 GLU A CA 1
ATOM 2419 C C . GLU A 1 311 ? 23.948 -7.284 -28.440 1.00 84.25 311 GLU A C 1
ATOM 2421 O O . GLU A 1 311 ? 23.466 -8.067 -29.281 1.00 84.25 311 GLU A O 1
ATOM 2426 N N . ILE A 1 312 ? 23.175 -6.601 -27.601 1.00 84.62 312 ILE A N 1
ATOM 2427 C CA . ILE A 1 312 ? 21.713 -6.714 -27.590 1.00 84.62 312 ILE A CA 1
ATOM 2428 C C . ILE A 1 312 ? 21.057 -6.230 -28.896 1.00 84.62 312 ILE A C 1
ATOM 2430 O O . ILE A 1 312 ? 20.040 -6.780 -29.333 1.00 84.62 312 ILE A O 1
ATOM 2434 N N . GLU A 1 313 ? 21.650 -5.260 -29.586 1.00 85.81 313 GLU A N 1
ATOM 2435 C CA . GLU A 1 313 ? 21.176 -4.722 -30.864 1.00 85.81 313 GLU A CA 1
ATOM 2436 C C . GLU A 1 313 ? 21.218 -5.770 -31.976 1.00 85.81 313 GLU A C 1
ATOM 2438 O O . GLU A 1 313 ? 20.452 -5.678 -32.940 1.00 85.81 313 GLU A O 1
ATOM 2443 N N . ASN A 1 314 ? 22.042 -6.814 -31.834 1.00 85.56 314 ASN A N 1
ATOM 2444 C CA . ASN A 1 314 ? 22.116 -7.895 -32.815 1.00 85.56 314 ASN A CA 1
ATOM 2445 C C . ASN A 1 314 ? 20.784 -8.649 -32.956 1.00 85.56 314 ASN A C 1
ATOM 2447 O O . ASN A 1 314 ? 20.517 -9.211 -34.017 1.00 85.56 314 ASN A O 1
ATOM 2451 N N . TYR A 1 315 ? 19.912 -8.609 -31.942 1.00 82.69 315 TYR A N 1
ATOM 2452 C CA . TYR A 1 315 ? 18.554 -9.161 -32.029 1.00 82.69 315 TYR A CA 1
ATOM 2453 C C . TYR A 1 315 ? 17.609 -8.340 -32.918 1.00 82.69 315 TYR A C 1
ATOM 2455 O O . TYR A 1 315 ? 16.553 -8.838 -33.307 1.00 82.69 315 TYR A O 1
ATOM 2463 N N . LEU A 1 316 ? 17.965 -7.094 -33.244 1.00 82.25 316 LEU A N 1
ATOM 2464 C CA . LEU A 1 316 ? 17.201 -6.225 -34.143 1.00 82.25 316 LEU A CA 1
ATOM 2465 C C . LEU A 1 316 ? 17.675 -6.313 -35.599 1.00 82.25 316 LEU A C 1
ATOM 2467 O O . LEU A 1 316 ? 17.029 -5.756 -36.490 1.00 82.25 316 LEU A O 1
ATOM 2471 N N . LEU A 1 317 ? 18.793 -6.994 -35.860 1.00 81.75 317 LEU A N 1
ATOM 2472 C CA . LEU A 1 317 ? 19.328 -7.135 -37.207 1.00 81.75 317 LEU A CA 1
ATOM 2473 C C . LEU A 1 317 ? 18.431 -8.042 -38.054 1.00 81.75 317 LEU A C 1
ATOM 2475 O O . LEU A 1 317 ? 18.140 -9.181 -37.697 1.00 81.75 317 LEU A O 1
ATOM 2479 N N . VAL A 1 318 ? 18.045 -7.543 -39.228 1.00 83.44 318 VAL A N 1
ATOM 2480 C CA . VAL A 1 318 ? 17.345 -8.316 -40.260 1.00 83.44 318 VAL A CA 1
ATOM 2481 C C . VAL A 1 318 ? 18.377 -8.719 -41.316 1.00 83.44 318 VAL A C 1
ATOM 2483 O O . VAL A 1 318 ? 18.817 -7.843 -42.067 1.00 83.44 318 VAL A O 1
ATOM 2486 N N . PRO A 1 319 ? 18.780 -10.004 -41.408 1.00 80.75 319 PRO A N 1
ATOM 2487 C CA . PRO A 1 319 ? 19.867 -10.439 -42.289 1.00 80.75 319 PRO A CA 1
ATOM 2488 C C . PRO A 1 319 ? 19.694 -9.998 -43.744 1.00 80.75 319 PRO A C 1
ATOM 2490 O O . PRO A 1 319 ? 20.649 -9.535 -44.360 1.00 80.75 319 PRO A O 1
ATOM 2493 N N . ASP A 1 320 ? 18.468 -10.048 -44.265 1.00 81.88 320 ASP A N 1
ATOM 2494 C CA . ASP A 1 320 ? 18.160 -9.677 -45.651 1.00 81.88 320 ASP A CA 1
ATOM 2495 C C . ASP A 1 320 ? 18.255 -8.164 -45.912 1.00 81.88 320 ASP A C 1
ATOM 2497 O O . ASP A 1 320 ? 18.522 -7.734 -47.037 1.00 81.88 320 ASP A O 1
ATOM 2501 N N . ALA A 1 321 ? 18.093 -7.340 -44.874 1.00 82.62 321 ALA A N 1
ATOM 2502 C CA . ALA A 1 321 ? 18.202 -5.887 -44.981 1.00 82.62 321 ALA A CA 1
ATOM 2503 C C . ALA A 1 321 ? 19.666 -5.412 -45.022 1.00 82.62 321 ALA A C 1
ATOM 2505 O O . ALA A 1 321 ? 19.956 -4.357 -45.593 1.00 82.62 321 ALA A O 1
ATOM 2506 N N . ILE A 1 322 ? 20.605 -6.192 -44.471 1.00 81.94 322 ILE A N 1
ATOM 2507 C CA . ILE A 1 322 ? 22.026 -5.821 -44.373 1.00 81.94 322 ILE A CA 1
ATOM 2508 C C . ILE A 1 322 ? 22.677 -5.674 -45.765 1.00 81.94 322 ILE A C 1
ATOM 2510 O O . ILE A 1 322 ? 23.261 -4.618 -46.032 1.00 81.94 322 ILE A O 1
ATOM 2514 N N . PRO A 1 323 ? 22.557 -6.639 -46.708 1.00 84.25 323 PRO A N 1
ATOM 2515 C CA . PRO A 1 323 ? 23.099 -6.482 -48.057 1.00 84.25 323 PRO A CA 1
ATOM 2516 C C . PRO A 1 323 ? 22.538 -5.264 -48.790 1.00 84.25 323 PRO A C 1
ATOM 2518 O O . PRO A 1 323 ? 23.263 -4.608 -49.539 1.00 84.25 323 PRO A O 1
ATOM 2521 N N . GLN A 1 324 ? 21.255 -4.955 -48.586 1.00 82.81 324 GLN A N 1
ATOM 2522 C CA . GLN A 1 324 ? 20.602 -3.821 -49.229 1.00 82.81 324 GLN A CA 1
ATOM 2523 C C . GLN A 1 324 ? 21.115 -2.494 -48.665 1.00 82.81 324 GLN A C 1
ATOM 2525 O O . GLN A 1 324 ? 21.506 -1.627 -49.446 1.00 82.81 324 GLN A O 1
ATOM 2530 N N . ALA A 1 325 ? 21.240 -2.377 -47.341 1.00 83.00 325 ALA A N 1
ATOM 2531 C CA . ALA A 1 325 ? 21.835 -1.212 -46.690 1.00 83.00 325 ALA A CA 1
ATOM 2532 C C . ALA A 1 325 ? 23.288 -0.972 -47.142 1.00 83.00 325 ALA A C 1
ATOM 2534 O O . ALA A 1 325 ? 23.654 0.152 -47.487 1.00 83.00 325 ALA A O 1
ATOM 2535 N N . ILE A 1 326 ? 24.104 -2.032 -47.236 1.00 84.31 326 ILE A N 1
ATOM 2536 C CA . ILE A 1 326 ? 25.491 -1.942 -47.725 1.00 84.31 326 ILE A CA 1
ATOM 2537 C C . ILE A 1 326 ? 25.538 -1.466 -49.183 1.00 84.31 326 ILE A C 1
ATOM 2539 O O . ILE A 1 326 ? 26.377 -0.634 -49.537 1.00 84.31 326 ILE A O 1
ATOM 2543 N N . ARG A 1 327 ? 24.649 -1.976 -50.048 1.00 84.31 327 ARG A N 1
ATOM 2544 C CA . ARG A 1 327 ? 24.559 -1.537 -51.452 1.00 84.31 327 ARG A CA 1
ATOM 2545 C C . ARG A 1 327 ? 24.188 -0.059 -51.548 1.00 84.31 327 ARG A C 1
ATOM 2547 O O . ARG A 1 327 ? 24.840 0.665 -52.297 1.00 84.31 327 ARG A O 1
ATOM 2554 N N . THR A 1 328 ? 23.211 0.392 -50.766 1.00 83.31 328 THR A N 1
ATOM 2555 C CA . THR A 1 328 ? 22.808 1.801 -50.700 1.00 83.31 328 THR A CA 1
ATOM 2556 C C . THR A 1 328 ? 23.960 2.688 -50.223 1.00 83.31 328 THR A C 1
ATOM 2558 O O . THR A 1 328 ? 24.282 3.668 -50.888 1.00 83.31 328 THR A O 1
ATOM 2561 N N . LEU A 1 329 ? 24.663 2.319 -49.147 1.00 80.69 329 LEU A N 1
ATOM 2562 C CA . LEU A 1 329 ? 25.815 3.083 -48.648 1.00 80.69 329 LEU A CA 1
ATOM 2563 C C . LEU A 1 329 ? 26.951 3.184 -49.677 1.00 80.69 329 LEU A C 1
ATOM 2565 O O . LEU A 1 329 ? 27.536 4.253 -49.842 1.00 80.69 329 LEU A O 1
ATOM 2569 N N . LYS A 1 330 ? 27.232 2.109 -50.425 1.00 76.50 330 LYS A N 1
ATOM 2570 C CA . LYS A 1 330 ? 28.219 2.140 -51.519 1.00 76.50 330 LYS A CA 1
ATOM 2571 C C . LYS A 1 330 ? 27.794 3.047 -52.678 1.00 76.50 330 LYS A C 1
ATOM 2573 O O . LYS A 1 330 ? 28.651 3.691 -53.276 1.00 76.50 330 LYS A O 1
ATOM 2578 N N . GLN A 1 331 ? 26.499 3.124 -52.987 1.00 73.50 331 GLN A N 1
ATOM 2579 C CA . GLN A 1 331 ? 25.971 4.058 -53.992 1.00 73.50 331 GLN A CA 1
ATOM 2580 C C . GLN A 1 331 ? 26.097 5.521 -53.538 1.00 73.50 331 GLN A C 1
ATOM 2582 O O . GLN A 1 331 ? 26.459 6.381 -54.341 1.00 73.50 331 GLN A O 1
ATOM 2587 N N . PHE A 1 332 ? 25.884 5.800 -52.248 1.00 64.50 332 PHE A N 1
ATOM 2588 C CA . PHE A 1 332 ? 26.113 7.129 -51.673 1.00 64.50 332 PHE A CA 1
ATOM 2589 C C . PHE A 1 332 ? 27.598 7.517 -51.664 1.00 64.50 332 PHE A C 1
ATOM 2591 O O . PHE A 1 332 ? 27.930 8.631 -52.051 1.00 64.50 332 PHE A O 1
ATOM 2598 N N . ALA A 1 333 ? 28.501 6.595 -51.316 1.00 63.94 333 ALA A N 1
ATOM 2599 C CA . ALA A 1 333 ? 29.946 6.845 -51.324 1.00 63.94 333 ALA A CA 1
ATOM 2600 C C . ALA A 1 333 ? 30.543 7.026 -52.739 1.00 63.94 333 ALA A C 1
ATOM 2602 O O . ALA A 1 333 ? 31.627 7.586 -52.882 1.00 63.94 333 ALA A O 1
ATOM 2603 N N . GLY A 1 334 ? 29.854 6.550 -53.784 1.00 59.03 334 GLY A N 1
ATOM 2604 C CA . GLY A 1 334 ? 30.242 6.715 -55.191 1.00 59.03 334 GLY A CA 1
ATOM 2605 C C . GLY A 1 334 ? 29.657 7.952 -55.883 1.00 59.03 334 GLY A C 1
ATOM 2606 O O . GLY A 1 334 ? 29.942 8.176 -57.059 1.00 59.03 334 GLY A O 1
ATOM 2607 N N . SER A 1 335 ? 28.836 8.744 -55.189 1.00 50.59 335 SER A N 1
ATOM 2608 C CA . SER A 1 335 ? 28.238 9.966 -55.734 1.00 50.59 335 SER A CA 1
ATOM 2609 C C . SER A 1 335 ? 29.136 11.169 -55.408 1.00 50.59 335 SER A C 1
ATOM 2611 O O . SER A 1 335 ? 29.429 11.382 -54.232 1.00 50.59 335 SER A O 1
ATOM 2613 N N . PRO A 1 336 ? 29.602 11.966 -56.391 1.00 47.41 336 PRO A N 1
ATOM 2614 C CA . PRO A 1 336 ? 30.375 13.167 -56.092 1.00 47.41 336 PRO A CA 1
ATOM 2615 C C . PRO A 1 336 ? 29.507 14.145 -55.294 1.00 47.41 336 PRO A C 1
ATOM 2617 O O . PRO A 1 336 ? 28.382 14.446 -55.700 1.00 47.41 336 PRO A O 1
ATOM 2620 N N . GLU A 1 337 ? 30.027 14.640 -54.167 1.00 49.50 337 GLU A N 1
ATOM 2621 C CA . GLU A 1 337 ? 29.379 15.705 -53.400 1.00 49.50 337 GLU A CA 1
ATOM 2622 C C . GLU A 1 337 ? 28.990 16.866 -54.333 1.00 49.50 337 GLU A C 1
ATOM 2624 O O . GLU A 1 337 ? 29.817 17.304 -55.147 1.00 49.50 337 GLU A O 1
ATOM 2629 N N . PRO A 1 338 ? 27.771 17.422 -54.224 1.00 41.19 338 PRO A N 1
ATOM 2630 C CA . PRO A 1 338 ? 27.456 18.664 -54.902 1.00 41.19 338 PRO A CA 1
ATOM 2631 C C . PRO A 1 338 ? 28.302 19.773 -54.267 1.00 41.19 338 PRO A C 1
ATOM 2633 O O . PRO A 1 338 ? 27.993 20.286 -53.192 1.00 41.19 338 PRO A O 1
ATOM 2636 N N . ARG A 1 339 ? 29.399 20.139 -54.941 1.00 41.31 339 ARG A N 1
ATOM 2637 C CA . ARG A 1 339 ? 30.213 21.314 -54.617 1.00 41.31 339 ARG A CA 1
ATOM 2638 C C . ARG A 1 339 ? 29.312 22.546 -54.512 1.00 41.31 339 ARG A C 1
ATOM 2640 O O . ARG A 1 339 ? 28.856 23.072 -55.521 1.00 41.31 339 ARG A O 1
ATOM 2647 N N . SER A 1 340 ? 29.100 22.992 -53.277 1.00 43.09 340 SER A N 1
ATOM 2648 C CA . SER A 1 340 ? 28.926 24.387 -52.860 1.00 43.09 340 SER A CA 1
ATOM 2649 C C . SER A 1 340 ? 28.287 25.332 -53.892 1.00 43.09 340 SER A C 1
ATOM 2651 O O . SER A 1 340 ? 28.982 26.086 -54.576 1.00 43.09 340 SER A O 1
ATOM 2653 N N . ALA A 1 341 ? 26.957 25.388 -53.918 1.00 40.41 341 ALA A N 1
ATOM 2654 C CA . ALA A 1 341 ? 26.224 26.559 -54.395 1.00 40.41 341 ALA A CA 1
ATOM 2655 C C . ALA A 1 341 ? 25.818 27.436 -53.196 1.00 40.41 341 ALA A C 1
ATOM 2657 O O . ALA A 1 341 ? 24.644 27.611 -52.901 1.00 40.41 341 ALA A O 1
ATOM 2658 N N . LEU A 1 342 ? 26.812 27.979 -52.488 1.00 40.19 342 LEU A N 1
ATOM 2659 C CA . LEU A 1 342 ? 26.645 29.121 -51.584 1.00 40.19 342 LEU A CA 1
ATOM 2660 C C . LEU A 1 342 ? 27.650 30.199 -52.008 1.00 40.19 342 LEU A C 1
ATOM 2662 O O . LEU A 1 342 ? 28.691 30.419 -51.398 1.00 40.19 342 LEU A O 1
ATOM 2666 N N . ARG A 1 343 ? 27.335 30.835 -53.139 1.00 39.44 343 ARG A N 1
ATOM 2667 C CA . ARG A 1 343 ? 27.794 32.179 -53.492 1.00 39.44 343 ARG A CA 1
ATOM 2668 C C . ARG A 1 343 ? 26.559 32.993 -53.859 1.00 39.44 343 ARG A C 1
ATOM 2670 O O . ARG A 1 343 ? 26.116 32.934 -55.004 1.00 39.44 343 ARG A O 1
ATOM 2677 N N . LYS A 1 344 ? 26.032 33.733 -52.889 1.00 36.44 344 LYS A N 1
ATOM 2678 C CA . LYS A 1 344 ? 25.853 35.190 -52.937 1.00 36.44 344 LYS A CA 1
ATOM 2679 C C . LYS A 1 344 ? 25.308 35.688 -51.611 1.00 36.44 344 LYS A C 1
ATOM 2681 O O . LYS A 1 344 ? 24.412 35.007 -51.071 1.00 36.44 344 LYS A O 1
#

pLDDT: mean 78.87, std 13.72, range [36.44, 96.19]

Solvent-accessible surface area (backbone atoms only — not comparable to full-atom values): 19892 Å² total; per-residue (Å²): 132,82,68,87,69,75,78,80,69,57,72,45,67,35,49,52,69,47,50,63,51,77,64,37,66,71,48,91,42,92,72,79,55,47,38,26,45,53,44,29,29,29,50,38,38,30,51,75,76,38,46,72,55,39,51,52,46,39,56,49,51,32,66,75,42,61,66,30,72,42,73,42,57,39,82,56,97,60,25,17,36,45,27,36,24,34,49,99,54,92,53,69,43,49,45,91,76,64,43,68,33,54,50,35,48,54,46,52,48,48,51,63,70,69,53,62,74,70,27,37,39,37,36,34,38,77,56,65,61,48,55,72,69,52,36,42,54,52,45,51,50,60,72,66,46,86,49,51,47,82,47,72,52,75,89,52,54,50,53,58,66,60,46,66,54,85,78,46,75,53,78,42,84,44,77,94,85,39,74,41,76,48,77,62,58,67,67,62,69,59,39,45,75,74,68,50,56,94,83,47,70,76,61,34,67,27,38,45,32,23,56,35,74,64,44,46,62,48,49,62,56,53,45,56,72,64,70,81,44,53,73,70,59,51,72,31,42,35,51,50,54,66,68,76,75,92,68,89,41,61,70,55,51,44,50,52,53,50,52,52,48,48,50,31,48,77,67,72,42,64,81,51,50,61,35,40,45,39,49,37,68,63,51,72,68,41,52,52,54,46,50,65,33,55,37,82,93,73,68,44,68,44,56,54,48,67,41,95,44,60,44,76,68,64,78,72,62,55,77,79,53,50,65,53,52,53,52,52,52,52,55,57,74,71,49,81,77,84,79,77,91,82,85,132

Mean predicted aligned error: 15.49 Å

Sequence (344 aa):
MFKKLLPLTNVQWVEARRFARPNLQAKEERILPANAESLAPYLLTLQGSQKRVFNRIQNFITRIFPEFDTLNPELKETLVTLTLTLAGTDTKVPLEFCGSGVEQLLALITFLLTTPAGTTILLDEPHTYLHPSAEREFISLLMADQERNYIISTHSPVMMNSVPSDRIINIIAGEQGSFKASDPHSVGPILQSLGYKNSDFLLYDRLILGEGKSDAAVLPVLLKNSQKFTAAQIERTGFPTTEGADSSSSAKKQTIVLRYEKMLQELEMASIARLYLRDGDAAPDEQTLLMGTEQPGSGQAVPVKYLPCVEIENYLLVPDAIPQAIRTLKQFAGSPEPRSALRK

Foldseek 3Di:
DPDPPDPQPAEAEADQAADAAFWAFQDQDDDQPNNRPPVLNPLVNCVVPPVVLSVVLQVLLCVQVVQFDDWDFDDDPGTTWIWTQGPPDRDTDTPVPPFPQSNLSSSVSSCVSSRFFPHEYEEEASCVRHALSSLLVVLVVQVVDPRYHYDYDHPDLSNCLSDDLQPDWQWDQDPPRDIDTDGSDQPVVSNVVVVDDLPPPSNALEEEEEADPVCQVLVLVVQVVVVPDDPSNSSRYRYHYLDDPDPPDLVVSLVSVQVVLVVCVVSVNNVRHYEYEYEQQDDPVSVVSQQCRARPPPRHGHHYDYDPHRDSCVVVDDPVVVVVVVVVVVVVVPDDPPPDPPDD

Radius of gyration: 27.87 Å; Cα contacts (8 Å, |Δi|>4): 483; chains: 1; bounding box: 64×51×92 Å